Protein AF-A0AAP9IRX4-F1 (afdb_monomer_lite)

Radius of gyration: 17.72 Å; chains: 1; bounding box: 43×34×55 Å

InterPro domains:
  IPR016032 Signal transduction response regulator, C-terminal effector [SSF46894] (139-200)
  IPR036388 Winged helix-like DNA-binding domain superfamily [G3DSA:1.10.10.10] (132-206)

pLDDT: mean 89.09, std 9.78, range [36.78, 98.31]

Sequence (213 aa):
MLITLSNSYYFNFALSSYFSDIRNDESLIDEICSYPSIAKDELMHDLQNTLRGKKLKFIVVDHATISIETLQFIILLRTFYPLARFFIIKKPNVVFDELVRLYITILDAKICLGLSELFISINDIHAHSIPPADKIYLATTLKFGITKEEASVICLMMSGSPLSQIAKSQKCELNKIHYHCARARNKMQVKDNNTLVKLIHSELLSYYMIYTQ

Secondary structu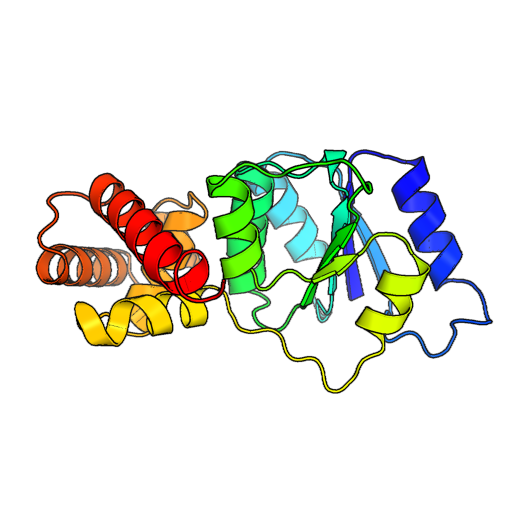re (DSSP, 8-state):
-EEEE-S-HHHHHHHHHHHTSGGGTT-S-S-EEEE-S--HHHHHHHHHHHTTT----EEEEEGGG--HHHHHHHHHHHHHSTT-EEEEE--TT----HHHHHHHHHTTPEEESSHHHHHHHHH-TT-----HHHHHHHHHHHHH---HHHHHHHHHHHTT--HHHHHHHTTS-HHHHHHHHHHHHHHTT-SSHHHHHHHHHHHHHIIIIITT-

Structure (mmCIF, N/CA/C/O backbone):
data_AF-A0AAP9IRX4-F1
#
_entry.id   AF-A0AAP9IRX4-F1
#
loop_
_atom_site.group_PDB
_atom_site.id
_atom_site.type_symbol
_atom_site.label_atom_id
_atom_site.label_alt_id
_atom_site.label_comp_id
_atom_site.label_asym_id
_atom_site.label_entity_id
_atom_site.label_seq_id
_atom_site.pdbx_PDB_ins_code
_atom_site.Cartn_x
_atom_site.Cartn_y
_atom_site.Cartn_z
_atom_site.occupancy
_atom_site.B_iso_or_equiv
_atom_site.auth_seq_id
_atom_site.auth_comp_id
_atom_site.auth_asym_id
_atom_site.auth_atom_id
_atom_site.pdbx_PDB_model_num
ATOM 1 N N . MET A 1 1 ? -2.653 -0.064 -17.301 1.00 91.06 1 MET A N 1
ATOM 2 C CA . MET A 1 1 ? -1.777 1.091 -16.990 1.00 91.06 1 MET A CA 1
ATOM 3 C C . MET A 1 1 ? -0.829 0.783 -15.832 1.00 91.06 1 MET A C 1
ATOM 5 O O . MET A 1 1 ? -1.245 0.171 -14.842 1.00 91.06 1 MET A O 1
ATOM 9 N N . LEU A 1 2 ? 0.422 1.214 -15.972 1.00 92.69 2 LEU A N 1
ATOM 10 C CA . LEU A 1 2 ? 1.488 1.211 -14.975 1.00 92.69 2 LEU A CA 1
ATOM 11 C C . LEU A 1 2 ? 1.840 2.658 -14.624 1.00 92.69 2 LEU A C 1
ATOM 13 O O . LEU A 1 2 ? 1.979 3.490 -15.518 1.00 92.69 2 LEU A O 1
ATOM 17 N N . ILE A 1 3 ? 2.012 2.950 -13.336 1.00 92.88 3 ILE A N 1
ATOM 18 C CA . ILE A 1 3 ? 2.600 4.223 -12.904 1.00 92.88 3 ILE A CA 1
ATOM 19 C C . ILE A 1 3 ? 3.993 4.007 -12.336 1.00 92.88 3 ILE A C 1
ATOM 21 O O . ILE A 1 3 ? 4.241 3.003 -11.661 1.00 92.88 3 ILE A O 1
ATOM 25 N N . THR A 1 4 ? 4.877 4.970 -12.569 1.00 92.31 4 THR A N 1
ATOM 26 C CA . THR A 1 4 ? 6.180 5.032 -11.911 1.00 92.31 4 THR A CA 1
ATOM 27 C C . THR A 1 4 ? 6.248 6.226 -10.982 1.00 92.31 4 THR A C 1
ATOM 29 O O . THR A 1 4 ? 5.840 7.324 -11.355 1.00 92.31 4 THR A O 1
ATOM 32 N N . LEU A 1 5 ? 6.788 6.017 -9.783 1.00 91.12 5 LEU A N 1
ATOM 33 C CA . LEU A 1 5 ? 7.227 7.101 -8.908 1.00 91.12 5 LEU A CA 1
ATOM 34 C C . LEU A 1 5 ? 8.754 7.091 -8.898 1.00 91.12 5 LEU A C 1
ATOM 36 O O . LEU A 1 5 ? 9.382 6.189 -8.333 1.00 91.12 5 LEU A O 1
ATOM 40 N N . SER A 1 6 ? 9.349 8.053 -9.596 1.00 89.25 6 SER A N 1
ATOM 41 C CA . SER A 1 6 ? 10.800 8.191 -9.677 1.00 89.25 6 SER A CA 1
ATOM 42 C C . SER A 1 6 ? 11.198 9.610 -10.044 1.00 89.25 6 SER A C 1
ATOM 44 O O . SER A 1 6 ? 10.650 10.210 -10.969 1.00 89.25 6 SER A O 1
ATOM 46 N N . ASN A 1 7 ? 12.232 10.101 -9.365 1.00 86.12 7 ASN A N 1
ATOM 47 C CA . ASN A 1 7 ? 12.893 11.363 -9.695 1.00 86.12 7 ASN A CA 1
ATOM 48 C C . ASN A 1 7 ? 13.959 11.211 -10.797 1.00 86.12 7 ASN A C 1
ATOM 50 O O . ASN A 1 7 ? 14.588 12.192 -11.185 1.00 86.12 7 ASN A O 1
ATOM 54 N N . SER A 1 8 ? 14.201 9.994 -11.293 1.00 88.25 8 SER A N 1
ATOM 55 C CA . SER A 1 8 ? 15.249 9.717 -12.273 1.00 88.25 8 SER A CA 1
ATOM 56 C C . SER A 1 8 ? 14.685 9.685 -13.691 1.00 88.25 8 SER A C 1
ATOM 58 O O . SER A 1 8 ? 13.978 8.755 -14.082 1.00 88.25 8 SER A O 1
ATOM 60 N N . TYR A 1 9 ? 15.064 10.682 -14.496 1.00 87.06 9 TYR A N 1
ATOM 61 C CA . TYR A 1 9 ? 14.750 10.705 -15.926 1.00 87.06 9 TYR A CA 1
ATOM 62 C C . TYR A 1 9 ? 15.262 9.445 -16.636 1.00 87.06 9 TYR A C 1
ATOM 64 O O . TYR A 1 9 ? 14.519 8.811 -17.379 1.00 87.06 9 TYR A O 1
ATOM 72 N N . TYR A 1 10 ? 16.504 9.039 -16.352 1.00 87.62 10 TYR A N 1
ATOM 73 C CA . TYR A 1 10 ? 17.108 7.847 -16.950 1.00 87.62 10 TYR A CA 1
ATOM 74 C C . TYR A 1 10 ? 16.349 6.569 -16.598 1.00 87.62 10 TYR A C 1
ATOM 76 O O . TYR A 1 10 ? 16.156 5.721 -17.464 1.00 87.62 10 TYR A O 1
ATOM 84 N N . PHE A 1 11 ? 15.896 6.435 -15.349 1.00 89.12 11 PHE A N 1
ATOM 85 C CA . PHE A 1 11 ? 15.085 5.293 -14.936 1.00 89.12 11 PHE A CA 1
ATOM 86 C C . PHE A 1 11 ? 13.756 5.257 -15.693 1.00 89.12 11 PHE A C 1
ATOM 88 O O . PHE A 1 11 ? 13.410 4.228 -16.268 1.00 89.12 11 PHE A O 1
ATOM 95 N N . ASN A 1 12 ? 13.042 6.386 -15.735 1.00 89.69 12 ASN A N 1
ATOM 96 C CA . ASN A 1 12 ? 11.758 6.485 -16.425 1.00 89.69 12 ASN A CA 1
ATOM 97 C C . ASN A 1 12 ? 11.909 6.200 -17.929 1.00 89.69 12 ASN A C 1
ATOM 99 O O . ASN A 1 12 ? 11.133 5.431 -18.490 1.00 89.69 12 ASN A O 1
ATOM 103 N N . PHE A 1 13 ? 12.948 6.745 -18.570 1.00 89.62 13 PHE A N 1
ATOM 104 C CA . PHE A 1 13 ? 13.256 6.473 -19.974 1.00 89.62 13 PHE A CA 1
ATOM 105 C C . PHE A 1 13 ? 13.582 4.995 -20.223 1.00 89.62 13 PHE A C 1
ATOM 107 O O . PHE A 1 13 ? 13.042 4.399 -21.156 1.00 89.62 13 PHE A O 1
ATOM 114 N N . ALA A 1 14 ? 14.437 4.392 -19.390 1.00 90.31 14 ALA A N 1
ATOM 115 C CA . ALA A 1 14 ? 14.822 2.991 -19.525 1.00 90.31 14 ALA A CA 1
ATOM 116 C C . ALA A 1 14 ? 13.623 2.056 -19.342 1.00 90.31 14 ALA A C 1
ATOM 118 O O . ALA A 1 14 ? 13.472 1.106 -20.105 1.00 90.31 14 ALA A O 1
ATOM 119 N N . LEU A 1 15 ? 12.751 2.343 -18.371 1.00 90.38 15 LEU A N 1
ATOM 120 C CA . LEU A 1 15 ? 11.539 1.567 -18.145 1.00 90.38 15 LEU A CA 1
ATOM 121 C C . LEU A 1 15 ? 10.600 1.641 -19.352 1.00 90.38 15 LEU A C 1
ATOM 123 O O . LEU A 1 15 ? 10.203 0.602 -19.875 1.00 90.38 15 LEU A O 1
ATOM 127 N N . SER A 1 16 ? 10.274 2.853 -19.806 1.00 88.94 16 SER A N 1
ATOM 128 C CA . SER A 1 16 ? 9.390 3.047 -20.956 1.00 88.94 16 SER A CA 1
ATOM 129 C C . SER A 1 16 ? 9.947 2.368 -22.204 1.00 88.94 16 SER A C 1
ATOM 131 O O . SER A 1 16 ? 9.225 1.616 -22.847 1.00 88.94 16 SER A O 1
ATOM 133 N N . SER A 1 17 ? 11.243 2.547 -22.482 1.00 88.50 17 SER A N 1
ATOM 134 C CA . SER A 1 17 ? 11.910 1.922 -23.632 1.00 88.50 17 SER A CA 1
ATOM 135 C C . SER A 1 17 ? 11.891 0.395 -23.560 1.00 88.50 17 SER A C 1
ATOM 137 O O . SER A 1 17 ? 11.712 -0.266 -24.578 1.00 88.50 17 SER A O 1
ATOM 139 N N . TYR A 1 18 ? 12.064 -0.175 -22.362 1.00 88.44 18 TYR A N 1
ATOM 140 C CA . TYR A 1 18 ? 12.064 -1.624 -22.171 1.00 88.44 18 TYR A CA 1
ATOM 141 C C . TYR A 1 18 ? 10.696 -2.227 -22.504 1.00 88.44 18 TYR A C 1
ATOM 143 O O . TYR A 1 18 ? 10.615 -3.219 -23.220 1.00 88.44 18 TYR A O 1
ATOM 151 N N . PHE A 1 19 ? 9.614 -1.622 -22.014 1.00 85.75 19 PHE A N 1
ATOM 152 C CA . PHE A 1 19 ? 8.258 -2.137 -22.222 1.00 85.75 19 PHE A CA 1
ATOM 153 C C . PHE A 1 19 ? 7.623 -1.729 -23.558 1.00 85.75 19 PHE A C 1
ATOM 155 O O . PHE A 1 19 ? 6.600 -2.299 -23.915 1.00 85.75 19 PHE A O 1
ATOM 162 N N . SER A 1 20 ? 8.214 -0.787 -24.300 1.00 80.94 20 SER A N 1
ATOM 163 C CA . SER A 1 20 ? 7.807 -0.465 -25.676 1.00 80.94 20 SER A CA 1
ATOM 164 C C . SER A 1 20 ? 8.490 -1.327 -26.746 1.00 80.94 20 SER A C 1
ATOM 166 O O . SER A 1 20 ? 8.203 -1.170 -27.929 1.00 80.94 20 SER A O 1
ATOM 168 N N . ASP A 1 21 ? 9.453 -2.171 -26.368 1.00 76.12 21 ASP A N 1
ATOM 169 C CA . ASP A 1 21 ? 10.136 -3.069 -27.302 1.00 76.12 21 ASP A CA 1
ATOM 170 C C . ASP A 1 21 ? 9.166 -4.148 -27.810 1.00 76.12 21 ASP A C 1
ATOM 172 O O . ASP A 1 21 ? 8.495 -4.796 -27.014 1.00 76.12 21 ASP A O 1
ATOM 176 N N . ILE A 1 22 ? 9.133 -4.382 -29.126 1.00 58.91 22 ILE A N 1
ATOM 177 C CA . ILE A 1 22 ? 8.245 -5.356 -29.794 1.00 58.91 22 ILE A CA 1
ATOM 178 C C . ILE A 1 22 ? 8.428 -6.774 -29.229 1.00 58.91 22 ILE A C 1
ATOM 180 O O . ILE A 1 22 ? 7.499 -7.575 -29.203 1.00 58.91 22 ILE A O 1
ATOM 184 N N . ARG A 1 23 ? 9.616 -7.099 -28.702 1.00 60.75 23 ARG A N 1
ATOM 185 C CA . ARG A 1 23 ? 9.874 -8.386 -28.027 1.00 60.75 23 ARG A CA 1
ATOM 186 C C . ARG A 1 23 ? 9.058 -8.576 -26.744 1.00 60.75 23 ARG A C 1
ATOM 188 O O . ARG A 1 23 ? 9.004 -9.684 -26.223 1.00 60.75 23 ARG A O 1
ATOM 195 N N . ASN A 1 24 ? 8.442 -7.505 -26.255 1.00 62.06 24 ASN A N 1
ATOM 196 C CA . ASN A 1 24 ? 7.645 -7.428 -25.042 1.00 62.06 24 ASN A CA 1
ATOM 197 C C . ASN A 1 24 ? 6.165 -7.102 -25.340 1.00 62.06 24 ASN A C 1
ATOM 199 O O . ASN A 1 24 ? 5.455 -6.692 -24.423 1.00 62.06 24 ASN A O 1
ATOM 203 N N . ASP A 1 25 ? 5.687 -7.312 -26.578 1.00 60.16 25 ASP A N 1
ATOM 204 C CA . 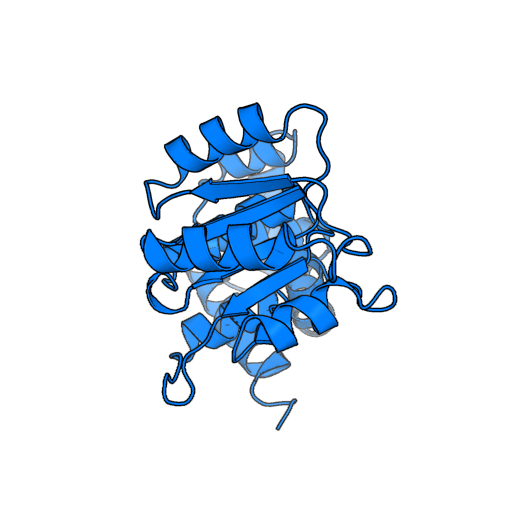ASP A 1 25 ? 4.296 -7.047 -27.012 1.00 60.16 25 ASP A CA 1
ATOM 205 C C . ASP A 1 25 ? 3.230 -7.799 -26.186 1.00 60.16 25 ASP A C 1
ATOM 207 O O . ASP A 1 25 ? 2.075 -7.385 -26.124 1.00 60.16 25 ASP A O 1
ATOM 211 N N . GLU A 1 26 ? 3.608 -8.879 -25.492 1.00 63.34 26 GLU A N 1
ATOM 212 C CA . GLU A 1 26 ? 2.734 -9.617 -24.563 1.00 63.34 26 GLU A CA 1
ATOM 213 C C . GLU A 1 26 ? 2.561 -8.928 -23.194 1.00 63.34 26 GLU A C 1
ATOM 215 O O . GLU A 1 26 ? 1.894 -9.453 -22.298 1.00 63.34 26 GLU A O 1
ATOM 220 N N . SER A 1 27 ? 3.171 -7.758 -22.995 1.00 68.31 27 SER A N 1
ATOM 221 C CA . SER A 1 27 ? 3.112 -7.020 -21.739 1.00 68.31 27 SER A CA 1
ATOM 222 C C . SER A 1 27 ? 1.674 -6.667 -21.350 1.00 68.31 27 SER A C 1
ATOM 224 O O . SER A 1 27 ? 0.929 -6.033 -22.093 1.00 68.31 27 SER A O 1
ATOM 226 N N . LEU A 1 28 ? 1.303 -6.963 -20.101 1.00 79.94 28 LEU A N 1
ATOM 227 C CA . LEU A 1 28 ? 0.010 -6.558 -19.525 1.00 79.94 28 LEU A CA 1
ATOM 228 C C . LEU A 1 28 ? -0.125 -5.033 -19.300 1.00 79.94 28 LEU A C 1
ATOM 230 O O . LEU A 1 28 ? -1.128 -4.574 -18.726 1.00 79.94 28 LEU A O 1
ATOM 234 N N . ILE A 1 29 ? 0.889 -4.250 -19.684 1.00 84.88 29 ILE A N 1
ATOM 235 C CA . ILE A 1 29 ? 0.963 -2.798 -19.524 1.00 84.88 29 ILE A CA 1
ATOM 236 C C . ILE A 1 29 ? 0.482 -2.106 -20.796 1.00 84.88 29 ILE A C 1
ATOM 238 O O . ILE A 1 29 ? 1.180 -2.056 -21.796 1.00 84.88 29 ILE A O 1
ATOM 242 N N . ASP A 1 30 ? -0.678 -1.467 -20.694 1.00 82.62 30 ASP A N 1
ATOM 243 C CA . ASP A 1 30 ? -1.258 -0.712 -21.813 1.00 82.62 30 ASP A CA 1
ATOM 244 C C . ASP A 1 30 ? -0.667 0.709 -21.943 1.00 82.62 30 ASP A C 1
ATOM 246 O O . ASP A 1 30 ? -0.765 1.344 -22.984 1.00 82.62 30 ASP A O 1
ATOM 250 N N . GLU A 1 31 ? -0.106 1.246 -20.855 1.00 88.06 31 GLU A N 1
ATOM 251 C CA . GLU A 1 31 ? 0.385 2.626 -20.772 1.00 88.06 31 GLU A CA 1
ATOM 252 C C . GLU A 1 31 ? 1.294 2.787 -19.554 1.00 88.06 31 GLU A C 1
ATOM 254 O O . GLU A 1 31 ? 1.001 2.210 -18.498 1.00 88.06 31 GLU A O 1
ATOM 259 N N . ILE A 1 32 ? 2.353 3.591 -19.690 1.00 89.19 32 ILE A N 1
ATOM 260 C CA . ILE A 1 32 ? 3.291 3.946 -18.620 1.00 89.19 32 ILE A CA 1
ATOM 261 C C . ILE A 1 32 ? 3.211 5.452 -18.370 1.00 89.19 32 ILE A C 1
ATOM 263 O O . ILE A 1 32 ? 3.469 6.246 -19.272 1.00 89.19 32 ILE A O 1
ATOM 267 N N . CYS A 1 33 ? 2.893 5.840 -17.136 1.00 88.69 33 CYS A N 1
ATOM 268 C CA . CYS A 1 33 ? 2.893 7.239 -16.708 1.00 88.69 33 CYS A CA 1
ATOM 269 C C . CYS A 1 33 ? 3.897 7.437 -15.573 1.00 88.69 33 CYS A C 1
ATOM 271 O O . CYS A 1 33 ? 3.822 6.757 -14.548 1.00 88.69 33 CYS A O 1
ATOM 273 N N . SER A 1 34 ? 4.817 8.381 -15.743 1.00 88.69 34 SER A N 1
ATOM 274 C CA . SER A 1 34 ? 5.853 8.666 -14.755 1.00 88.69 34 SER A CA 1
ATOM 275 C C . SER A 1 34 ? 5.556 9.937 -13.989 1.00 88.69 34 SER A C 1
ATOM 277 O O . SER A 1 34 ? 5.302 10.978 -14.590 1.00 88.69 34 SER A O 1
ATOM 279 N N . TYR A 1 35 ? 5.655 9.852 -12.667 1.00 85.81 35 TYR A N 1
ATOM 280 C CA . TYR A 1 35 ? 5.482 10.988 -11.781 1.00 85.81 35 TYR A CA 1
ATOM 281 C C . TYR A 1 35 ? 6.724 11.191 -10.912 1.00 85.81 35 TYR A C 1
ATOM 283 O O . TYR A 1 35 ? 7.281 10.216 -10.387 1.00 85.81 35 TYR A O 1
ATOM 291 N N . PRO A 1 36 ? 7.160 12.448 -10.735 1.00 78.69 36 PRO A N 1
ATOM 292 C CA . PRO A 1 36 ? 8.169 12.766 -9.742 1.00 78.69 36 PRO A CA 1
ATOM 293 C C . PRO A 1 36 ? 7.621 12.542 -8.327 1.00 78.69 36 PRO A C 1
ATOM 295 O O . PRO A 1 36 ? 6.413 12.502 -8.087 1.00 78.69 36 PRO A O 1
ATOM 298 N N . SER A 1 37 ? 8.532 12.436 -7.368 1.00 65.94 37 SER A N 1
ATOM 299 C CA . SER A 1 37 ? 8.234 12.467 -5.939 1.00 65.94 37 SER A CA 1
ATOM 300 C C . SER A 1 37 ? 7.850 13.887 -5.522 1.00 65.94 37 SER A C 1
ATOM 302 O O . SER A 1 37 ? 8.675 14.633 -5.000 1.00 65.94 37 SER A O 1
ATOM 304 N N . ILE A 1 38 ? 6.611 14.277 -5.803 1.00 64.06 38 ILE A N 1
ATOM 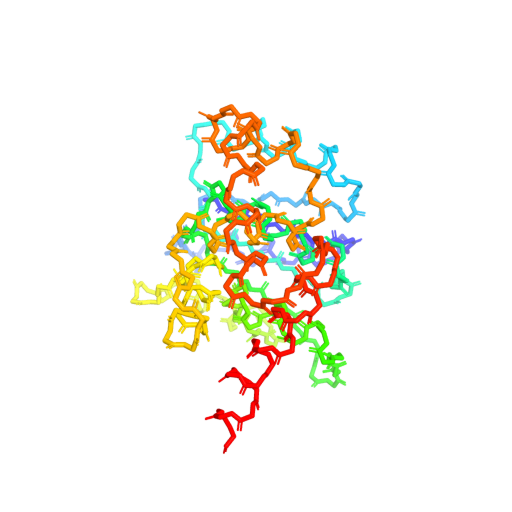305 C CA . ILE A 1 38 ? 6.027 15.575 -5.431 1.00 64.06 38 ILE A CA 1
ATOM 306 C C . ILE A 1 38 ? 5.058 15.429 -4.251 1.00 64.06 38 ILE A C 1
ATOM 308 O O . ILE A 1 38 ? 4.827 14.328 -3.745 1.00 64.06 38 ILE A O 1
ATOM 312 N N . ALA A 1 39 ? 4.509 16.552 -3.783 1.00 65.44 39 ALA A N 1
ATOM 313 C CA . ALA A 1 39 ? 3.568 16.584 -2.673 1.00 65.44 39 ALA A CA 1
ATOM 314 C C . ALA A 1 39 ? 2.334 15.693 -2.929 1.00 65.44 39 ALA A C 1
ATOM 316 O O . ALA A 1 39 ? 1.782 15.640 -4.029 1.00 65.44 39 ALA A O 1
ATOM 317 N N . LYS A 1 40 ? 1.884 15.012 -1.867 1.00 69.62 40 LYS A N 1
ATOM 318 C CA . LYS A 1 40 ? 0.833 13.977 -1.878 1.00 69.62 40 LYS A CA 1
ATOM 319 C C . LYS A 1 40 ? -0.469 14.415 -2.568 1.00 69.62 40 LYS A C 1
ATOM 321 O O . LYS A 1 40 ? -1.084 13.618 -3.277 1.00 69.62 40 LYS A O 1
ATOM 326 N N . ASP A 1 41 ? -0.893 15.655 -2.335 1.00 68.25 41 ASP A N 1
ATOM 327 C CA . ASP A 1 41 ? -2.185 16.170 -2.803 1.00 68.25 41 ASP A CA 1
ATOM 328 C C . ASP A 1 41 ? -2.166 16.538 -4.293 1.00 68.25 41 ASP A C 1
ATOM 330 O O . ASP A 1 41 ? -3.099 16.188 -5.018 1.00 68.25 41 ASP A O 1
ATOM 334 N N . GLU A 1 42 ? -1.081 17.159 -4.764 1.00 71.81 42 GLU A N 1
ATOM 335 C CA . GLU A 1 42 ? -0.863 17.461 -6.187 1.00 71.81 42 GLU A CA 1
ATOM 336 C C . GLU A 1 42 ? -0.816 16.165 -7.000 1.00 71.81 42 GLU A C 1
ATOM 338 O O . GLU A 1 42 ? -1.538 15.997 -7.984 1.00 71.81 42 GLU A O 1
ATOM 343 N N . LEU A 1 43 ? -0.060 15.184 -6.502 1.00 76.44 43 LEU A N 1
ATOM 344 C CA . LEU A 1 43 ? 0.082 13.893 -7.157 1.00 76.44 43 LEU A CA 1
ATOM 345 C C . LEU A 1 43 ? -1.244 13.126 -7.243 1.00 76.44 43 LEU A C 1
ATOM 347 O O . LEU A 1 43 ? -1.522 12.469 -8.246 1.00 76.44 43 LEU A O 1
ATOM 351 N N . MET A 1 44 ? -2.084 13.198 -6.205 1.00 77.56 44 MET A N 1
ATOM 352 C CA . MET A 1 44 ? -3.388 12.535 -6.218 1.00 77.56 44 MET A CA 1
ATOM 353 C C . MET A 1 44 ? -4.349 13.188 -7.218 1.00 77.56 44 MET A C 1
ATOM 355 O O . MET A 1 44 ? -5.071 12.471 -7.911 1.00 77.56 44 MET A O 1
ATOM 359 N N . HIS A 1 45 ? -4.353 14.519 -7.319 1.00 77.62 45 HIS A N 1
ATOM 360 C CA . HIS A 1 45 ? -5.161 15.232 -8.308 1.00 77.62 45 HIS A CA 1
ATOM 361 C C . HIS A 1 45 ? -4.768 14.835 -9.742 1.00 77.62 45 HIS A C 1
ATOM 363 O O . HIS A 1 45 ? -5.624 14.455 -10.548 1.00 77.62 45 HIS A O 1
ATOM 369 N N . ASP A 1 46 ? -3.471 14.833 -10.041 1.00 79.44 46 ASP A N 1
ATOM 370 C CA . ASP A 1 46 ? -2.964 14.504 -11.375 1.00 79.44 46 ASP A CA 1
ATOM 371 C C . ASP A 1 46 ? -3.193 13.033 -11.735 1.00 79.44 46 ASP A C 1
ATOM 373 O O . ASP A 1 46 ? -3.594 12.710 -12.862 1.00 79.44 46 ASP A O 1
ATOM 377 N N . LEU A 1 47 ? -3.030 12.129 -10.764 1.00 81.62 47 LEU A N 1
ATOM 378 C CA . LEU A 1 47 ? -3.361 10.719 -10.944 1.00 81.62 47 LEU A CA 1
ATOM 379 C C . LEU A 1 47 ? -4.847 10.503 -11.192 1.00 81.62 47 LEU A C 1
ATOM 381 O O . LEU A 1 47 ? -5.184 9.704 -12.058 1.00 81.62 47 LEU A O 1
ATOM 385 N N . GLN A 1 48 ? -5.745 11.181 -10.474 1.00 79.94 48 GLN A N 1
ATOM 386 C CA . GLN A 1 48 ? -7.187 11.033 -10.696 1.00 79.94 48 GLN A CA 1
ATOM 387 C C . GLN A 1 48 ? -7.588 11.440 -12.115 1.00 79.94 48 GLN A C 1
ATOM 389 O O . GLN A 1 48 ? -8.396 10.754 -12.743 1.00 79.94 48 GLN A O 1
ATOM 394 N N . ASN A 1 49 ? -6.987 12.509 -12.638 1.00 81.75 49 ASN A N 1
ATOM 395 C CA . ASN A 1 49 ? -7.206 12.935 -14.016 1.00 81.75 49 ASN A CA 1
ATOM 396 C C . ASN A 1 49 ? -6.638 11.925 -15.018 1.00 81.75 49 ASN A C 1
ATOM 398 O O . ASN A 1 49 ? -7.328 11.543 -15.962 1.00 81.75 49 ASN A O 1
ATOM 402 N N . THR A 1 50 ? -5.421 11.433 -14.780 1.00 81.62 50 THR A N 1
ATOM 403 C CA . THR A 1 50 ? -4.761 10.466 -15.673 1.00 81.62 50 THR A CA 1
ATOM 404 C C . THR A 1 50 ? -5.470 9.110 -15.680 1.00 81.62 50 THR A C 1
ATOM 406 O O . THR A 1 50 ? -5.605 8.477 -16.725 1.00 81.62 50 THR A O 1
ATOM 409 N N . LEU A 1 51 ? -5.968 8.675 -14.521 1.00 81.12 51 LEU A N 1
ATOM 410 C CA . LEU A 1 51 ? -6.656 7.398 -14.321 1.00 81.12 51 LEU A CA 1
ATOM 411 C C . LEU A 1 51 ? -8.138 7.441 -14.698 1.00 81.12 51 LEU A C 1
ATOM 413 O O . LEU A 1 51 ? -8.827 6.424 -14.589 1.00 81.12 51 LEU A O 1
ATOM 417 N N . ARG A 1 52 ? -8.660 8.584 -15.152 1.00 79.31 52 ARG A N 1
ATOM 418 C CA . ARG A 1 52 ? -10.072 8.718 -15.509 1.00 79.31 52 ARG A CA 1
ATOM 419 C C . ARG A 1 52 ? -10.425 7.756 -16.648 1.00 79.31 52 ARG A C 1
ATOM 421 O O . ARG A 1 52 ? -9.999 7.927 -17.784 1.00 79.31 52 ARG A O 1
ATOM 428 N N . GLY A 1 53 ? -11.215 6.732 -16.323 1.00 75.88 53 GLY A N 1
ATOM 429 C CA . GLY A 1 53 ? -11.602 5.673 -17.262 1.00 75.88 53 GLY A CA 1
ATOM 430 C C . GLY A 1 53 ? -10.536 4.595 -17.497 1.00 75.88 53 GLY A C 1
ATOM 431 O O . GLY A 1 53 ? -10.767 3.697 -18.302 1.00 75.88 53 GLY A O 1
ATOM 432 N N . LYS A 1 54 ? -9.397 4.637 -16.793 1.00 82.31 54 LYS A N 1
ATOM 433 C CA . LYS A 1 54 ? -8.305 3.662 -16.919 1.00 82.31 54 LYS A CA 1
ATOM 434 C C . LYS A 1 54 ? -8.190 2.791 -15.669 1.00 82.31 54 LYS A C 1
ATOM 436 O O . LYS A 1 54 ? -8.450 3.224 -14.549 1.00 82.31 54 LYS A O 1
ATOM 441 N N . LYS A 1 55 ? -7.750 1.543 -15.851 1.00 86.25 55 LYS A N 1
ATOM 442 C CA . LYS A 1 55 ? -7.460 0.621 -14.744 1.00 86.25 55 LYS A CA 1
ATOM 443 C C . LYS A 1 55 ? -5.976 0.680 -14.386 1.00 86.25 55 LYS A C 1
ATOM 445 O O . LYS A 1 55 ? -5.123 0.257 -15.175 1.00 86.25 55 LYS A O 1
ATOM 450 N N . LEU A 1 56 ? -5.676 1.157 -13.177 1.00 90.44 56 LEU A N 1
ATOM 451 C CA . LEU A 1 56 ? -4.344 1.018 -12.594 1.00 90.44 56 LEU A CA 1
ATOM 452 C C . LEU A 1 56 ? -4.085 -0.459 -12.279 1.00 90.44 56 LEU A C 1
ATOM 454 O O . LEU A 1 56 ? -4.799 -1.056 -11.472 1.00 90.44 56 LEU A O 1
ATOM 458 N N . LYS A 1 57 ? -3.086 -1.049 -12.937 1.00 92.25 57 LYS A N 1
ATOM 459 C CA . LYS A 1 57 ? -2.690 -2.454 -12.749 1.00 92.25 57 LYS A CA 1
ATOM 460 C C . LYS A 1 57 ? -1.406 -2.565 -11.929 1.00 92.25 57 LYS A C 1
ATOM 462 O O . LYS A 1 57 ? -1.294 -3.457 -11.093 1.00 92.25 57 LYS A O 1
ATOM 467 N N . PHE A 1 58 ? -0.460 -1.656 -12.158 1.00 94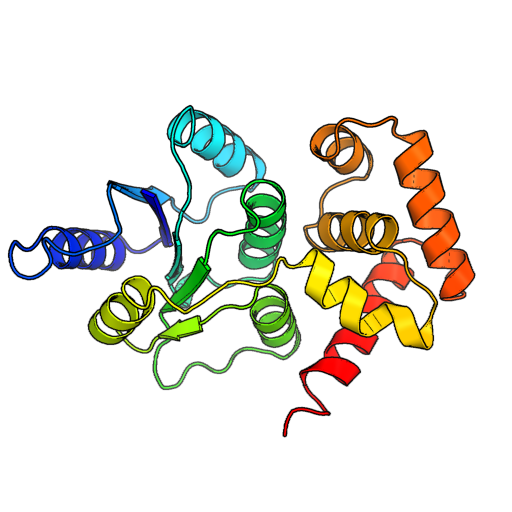.75 58 PHE A N 1
ATOM 468 C CA . PHE A 1 58 ? 0.894 -1.766 -11.624 1.00 94.75 58 PHE A CA 1
ATOM 469 C C . PHE A 1 58 ? 1.400 -0.423 -11.100 1.00 94.75 58 PHE A C 1
ATOM 471 O O . PHE A 1 58 ? 1.149 0.624 -11.697 1.00 94.75 58 PHE A O 1
ATOM 478 N N . ILE A 1 59 ? 2.132 -0.471 -9.994 1.00 95.12 59 ILE A N 1
ATOM 479 C CA . ILE A 1 59 ? 2.836 0.662 -9.395 1.00 95.12 59 ILE A CA 1
ATOM 480 C C . ILE A 1 59 ? 4.298 0.247 -9.277 1.00 95.12 59 ILE A C 1
ATOM 482 O O . ILE A 1 59 ? 4.585 -0.801 -8.702 1.00 95.12 59 ILE A O 1
ATOM 486 N N . VAL A 1 60 ? 5.215 1.054 -9.799 1.00 95.44 60 VAL A N 1
ATOM 487 C CA . VAL A 1 60 ? 6.658 0.816 -9.697 1.00 95.44 60 VAL A CA 1
ATOM 488 C C . VAL A 1 60 ? 7.315 2.004 -9.016 1.00 95.44 60 VAL A C 1
ATOM 490 O O . VAL A 1 60 ? 7.060 3.152 -9.375 1.00 95.44 60 VAL A O 1
ATOM 493 N N . VAL A 1 61 ? 8.183 1.738 -8.047 1.00 94.38 61 VAL A N 1
ATOM 494 C CA . VAL A 1 61 ? 8.967 2.777 -7.373 1.00 94.38 61 VAL A CA 1
ATOM 495 C C . VAL A 1 61 ? 10.447 2.441 -7.469 1.00 94.38 61 VAL A C 1
ATOM 497 O O . VAL A 1 61 ? 10.859 1.311 -7.203 1.00 94.38 61 VAL A O 1
ATOM 500 N N . ASP A 1 62 ? 11.254 3.430 -7.837 1.00 90.69 62 ASP A N 1
ATOM 501 C CA . ASP A 1 62 ? 12.709 3.325 -7.739 1.00 90.69 62 ASP A CA 1
ATOM 502 C C . ASP A 1 62 ? 13.144 3.499 -6.277 1.00 90.69 62 ASP A C 1
ATOM 504 O O . ASP A 1 62 ? 12.691 4.435 -5.616 1.00 90.69 62 ASP A O 1
ATOM 508 N N . HIS A 1 63 ? 14.042 2.645 -5.773 1.00 87.69 63 HIS A N 1
ATOM 509 C CA . HIS A 1 63 ? 14.543 2.691 -4.392 1.00 87.69 63 HIS A CA 1
ATOM 510 C C . HIS A 1 63 ? 15.021 4.075 -3.936 1.00 87.69 63 HIS A C 1
ATOM 512 O O . HIS A 1 63 ? 14.879 4.392 -2.761 1.00 87.69 63 HIS A O 1
ATOM 518 N N . ALA A 1 64 ? 15.563 4.901 -4.839 1.00 87.25 64 ALA A N 1
ATOM 519 C CA . ALA A 1 64 ? 16.016 6.258 -4.523 1.00 87.25 64 ALA A CA 1
ATOM 520 C C . ALA A 1 64 ? 14.871 7.190 -4.077 1.00 87.25 64 ALA A C 1
ATOM 522 O O . ALA A 1 64 ? 15.110 8.242 -3.495 1.00 87.25 64 ALA A O 1
ATOM 523 N N . THR A 1 65 ? 13.633 6.787 -4.351 1.00 88.19 65 THR A N 1
ATOM 524 C CA . THR A 1 65 ? 12.389 7.511 -4.072 1.00 88.19 65 THR A CA 1
ATOM 525 C C . THR A 1 65 ? 11.612 6.891 -2.909 1.00 88.19 65 THR A C 1
ATOM 527 O O . THR A 1 65 ? 10.532 7.366 -2.555 1.00 88.19 65 THR A O 1
ATOM 530 N N . ILE A 1 66 ? 12.122 5.802 -2.324 1.00 90.25 66 ILE A N 1
ATOM 531 C CA . ILE A 1 66 ? 11.476 5.132 -1.199 1.00 90.25 66 ILE A CA 1
ATOM 532 C C . ILE A 1 66 ? 11.710 5.961 0.063 1.00 90.25 66 ILE A C 1
ATOM 534 O O . ILE A 1 66 ? 12.818 6.028 0.587 1.00 90.25 66 ILE A O 1
ATOM 538 N N . SER A 1 67 ? 10.628 6.551 0.558 1.00 90.62 67 SER A N 1
ATOM 539 C CA . SER A 1 67 ? 10.520 7.160 1.880 1.00 90.62 67 SER A CA 1
ATOM 540 C C . SER A 1 67 ? 9.202 6.734 2.531 1.00 90.62 67 SER A C 1
ATOM 542 O O . SER A 1 67 ? 8.347 6.120 1.879 1.00 90.62 67 SER A O 1
ATOM 544 N N . ILE A 1 68 ? 9.012 7.063 3.810 1.00 90.81 68 ILE A N 1
ATOM 545 C CA . ILE A 1 68 ? 7.738 6.805 4.492 1.00 90.81 68 ILE A CA 1
ATOM 546 C C . ILE A 1 68 ? 6.602 7.555 3.798 1.00 90.81 68 ILE A C 1
ATOM 548 O O . ILE A 1 68 ? 5.555 6.965 3.562 1.00 90.81 68 ILE A O 1
ATOM 552 N N . GLU A 1 69 ? 6.818 8.798 3.381 1.00 89.56 69 GLU A N 1
ATOM 553 C CA . GLU A 1 69 ? 5.830 9.610 2.669 1.00 89.56 69 GLU A CA 1
ATOM 554 C C . GLU A 1 69 ? 5.419 8.962 1.339 1.00 89.56 69 GLU A C 1
ATOM 556 O O . GLU A 1 69 ? 4.223 8.847 1.056 1.00 89.56 69 GLU A O 1
ATOM 561 N N . THR A 1 70 ? 6.381 8.454 0.557 1.00 91.25 70 THR A N 1
ATOM 562 C CA . THR A 1 70 ? 6.093 7.715 -0.685 1.00 91.25 70 THR A CA 1
ATOM 563 C C . THR A 1 70 ? 5.266 6.460 -0.403 1.00 91.25 70 THR A C 1
ATOM 565 O O . THR A 1 70 ? 4.277 6.192 -1.085 1.00 91.25 70 THR A O 1
ATOM 568 N N . LEU A 1 71 ? 5.616 5.687 0.627 1.00 94.00 71 LEU A N 1
ATOM 569 C CA . LEU A 1 71 ? 4.891 4.460 0.972 1.00 94.00 71 LEU A CA 1
ATOM 570 C C . LEU A 1 71 ? 3.490 4.758 1.524 1.00 94.00 71 LEU A C 1
ATOM 572 O O . LEU A 1 71 ? 2.526 4.082 1.169 1.00 94.00 71 LEU A O 1
ATOM 576 N N . GLN A 1 72 ? 3.344 5.806 2.331 1.00 92.44 72 GLN A N 1
ATOM 577 C CA . GLN A 1 72 ? 2.057 6.302 2.814 1.00 92.44 72 GLN A CA 1
ATOM 578 C C . GLN A 1 72 ? 1.157 6.754 1.666 1.00 92.44 72 GLN A C 1
ATOM 580 O O . GLN A 1 72 ? -0.039 6.452 1.650 1.00 92.44 72 GLN A O 1
ATOM 585 N N . PHE A 1 73 ? 1.721 7.431 0.669 1.00 91.12 73 PHE A N 1
ATOM 586 C CA . PHE A 1 73 ? 0.997 7.774 -0.543 1.00 91.12 73 PHE A CA 1
ATOM 587 C C . PHE A 1 73 ? 0.515 6.528 -1.298 1.00 91.12 73 PHE A C 1
ATOM 589 O O . PHE A 1 73 ? -0.646 6.467 -1.705 1.00 91.12 73 PHE A O 1
ATOM 596 N N . ILE A 1 74 ? 1.355 5.498 -1.419 1.00 93.19 74 ILE A N 1
ATOM 597 C CA . ILE A 1 74 ? 0.976 4.239 -2.073 1.00 93.19 74 ILE A CA 1
ATOM 598 C C . ILE A 1 74 ? -0.118 3.512 -1.284 1.00 93.19 74 ILE A C 1
ATOM 600 O O . ILE A 1 74 ? -1.017 2.951 -1.906 1.00 93.19 74 ILE A O 1
ATOM 604 N N . ILE A 1 75 ? -0.129 3.572 0.055 1.00 93.50 75 ILE A N 1
ATOM 605 C CA . ILE A 1 75 ? -1.255 3.058 0.860 1.00 93.50 75 ILE A CA 1
ATOM 606 C C . ILE A 1 75 ? -2.558 3.757 0.460 1.00 93.50 75 ILE A C 1
ATOM 608 O O . ILE A 1 75 ? -3.573 3.095 0.216 1.00 93.50 75 ILE A O 1
ATOM 612 N N . LEU A 1 76 ? -2.540 5.091 0.368 1.00 91.19 76 LEU A N 1
ATOM 613 C CA . LEU A 1 76 ? -3.718 5.850 -0.048 1.00 91.19 76 LEU A CA 1
ATOM 614 C C . LEU A 1 76 ? -4.153 5.442 -1.461 1.00 91.19 76 LEU A C 1
ATOM 616 O O . LEU A 1 76 ? -5.328 5.155 -1.688 1.00 91.19 76 LEU A O 1
ATOM 620 N N . LEU A 1 77 ? -3.212 5.350 -2.400 1.00 90.00 77 LEU A N 1
ATOM 621 C CA . LEU A 1 77 ? -3.500 4.972 -3.778 1.00 90.00 77 LEU A CA 1
ATOM 622 C C . LEU A 1 77 ? -4.083 3.555 -3.879 1.00 90.00 77 LEU A C 1
ATOM 624 O O . LEU A 1 77 ? -5.097 3.351 -4.545 1.00 90.00 77 LEU A O 1
ATOM 628 N N . ARG A 1 78 ? -3.507 2.586 -3.162 1.00 91.44 78 ARG A N 1
ATOM 629 C CA . ARG A 1 78 ? -4.012 1.207 -3.093 1.00 91.44 78 ARG A CA 1
ATOM 630 C C . ARG A 1 78 ? -5.340 1.093 -2.347 1.00 91.44 78 ARG A C 1
ATOM 632 O O . ARG A 1 78 ? -5.982 0.058 -2.433 1.00 91.44 78 ARG A O 1
ATOM 639 N N . THR A 1 79 ? -5.821 2.142 -1.684 1.00 85.12 79 THR A N 1
ATOM 640 C CA . THR A 1 79 ? -7.212 2.161 -1.207 1.00 85.12 79 THR A CA 1
ATOM 641 C C . THR A 1 79 ? -8.198 2.351 -2.365 1.00 85.12 79 THR A C 1
ATOM 643 O O . THR A 1 79 ? -9.254 1.725 -2.384 1.00 85.12 79 THR A O 1
ATOM 646 N N . PHE A 1 80 ? -7.845 3.168 -3.362 1.00 85.38 80 PHE A N 1
ATOM 647 C CA . PHE A 1 80 ? -8.657 3.368 -4.570 1.00 85.38 80 PHE A CA 1
ATOM 648 C C . PHE A 1 80 ? -8.427 2.276 -5.622 1.00 85.38 80 PHE A C 1
ATOM 650 O O . PHE A 1 80 ? -9.339 1.936 -6.374 1.00 85.38 80 PHE A O 1
ATOM 657 N N . TYR A 1 81 ? -7.225 1.697 -5.644 1.00 89.75 81 TYR A N 1
ATOM 658 C CA . TYR A 1 81 ? -6.818 0.648 -6.578 1.00 89.75 81 TYR A CA 1
ATOM 659 C C . TYR A 1 81 ? -6.279 -0.578 -5.821 1.00 89.75 81 TYR A C 1
ATOM 661 O O . TYR A 1 81 ? -5.091 -0.892 -5.914 1.00 89.75 81 TYR A O 1
ATOM 669 N N . PRO A 1 82 ? -7.133 -1.296 -5.065 1.00 89.06 82 PRO A N 1
ATOM 670 C CA . PRO A 1 82 ? -6.704 -2.362 -4.150 1.00 89.06 82 PRO A CA 1
ATOM 671 C C . PRO A 1 82 ? -5.985 -3.523 -4.830 1.00 89.06 82 PRO A C 1
ATOM 673 O O . PRO A 1 82 ? -5.113 -4.141 -4.225 1.00 89.06 82 PRO A O 1
ATOM 676 N N . LEU A 1 83 ? -6.292 -3.782 -6.101 1.00 89.38 83 LEU A N 1
ATOM 677 C CA . LEU A 1 83 ? -5.692 -4.868 -6.878 1.00 89.38 83 LEU A CA 1
ATOM 678 C C . LEU A 1 83 ? -4.431 -4.452 -7.647 1.00 89.38 83 LEU A C 1
ATOM 680 O O . LEU A 1 83 ? -3.833 -5.295 -8.313 1.00 89.38 83 LEU A O 1
ATOM 684 N N . ALA A 1 84 ? -4.030 -3.177 -7.592 1.00 93.19 84 ALA A N 1
ATOM 685 C CA . ALA A 1 84 ? -2.795 -2.747 -8.231 1.00 93.19 84 ALA A CA 1
ATOM 686 C C . ALA A 1 84 ? -1.600 -3.415 -7.536 1.00 93.19 84 ALA A C 1
ATOM 688 O O . ALA A 1 84 ? -1.439 -3.288 -6.319 1.00 93.19 84 ALA A O 1
ATOM 689 N N . ARG A 1 85 ? -0.774 -4.125 -8.310 1.00 95.38 85 ARG A N 1
ATOM 690 C CA . ARG A 1 85 ? 0.435 -4.791 -7.813 1.00 95.38 85 ARG A CA 1
ATOM 691 C C . ARG A 1 85 ? 1.552 -3.765 -7.668 1.00 95.38 85 ARG A C 1
ATOM 693 O O . ARG A 1 85 ? 1.731 -2.916 -8.542 1.00 95.38 85 ARG A O 1
ATOM 700 N N . PHE A 1 86 ? 2.290 -3.848 -6.570 1.00 96.38 86 PHE A N 1
ATOM 701 C CA . PHE A 1 86 ? 3.333 -2.890 -6.235 1.00 96.38 86 PHE A CA 1
ATOM 702 C C . PHE A 1 86 ? 4.720 -3.524 -6.365 1.00 96.38 86 PHE A C 1
ATOM 704 O O . PHE A 1 86 ? 4.965 -4.612 -5.846 1.00 96.38 86 PHE A O 1
ATOM 711 N N . PHE A 1 87 ? 5.625 -2.832 -7.052 1.00 96.69 87 PHE A N 1
ATOM 712 C CA . PHE A 1 87 ? 6.999 -3.256 -7.276 1.00 96.69 87 PHE A CA 1
ATOM 713 C C . PHE A 1 87 ? 7.985 -2.186 -6.825 1.00 96.69 87 PHE A C 1
ATOM 715 O O . PHE A 1 87 ? 7.763 -0.988 -7.023 1.00 96.69 87 PHE A O 1
ATOM 722 N N . ILE A 1 88 ? 9.114 -2.631 -6.281 1.00 95.81 88 ILE A N 1
ATOM 723 C CA . ILE A 1 88 ? 10.233 -1.761 -5.921 1.00 95.81 88 ILE A CA 1
ATOM 724 C C . ILE A 1 88 ? 11.467 -2.231 -6.671 1.00 95.81 88 ILE A C 1
ATOM 726 O O . ILE A 1 88 ? 11.905 -3.366 -6.491 1.00 95.81 88 ILE A O 1
ATOM 730 N N . ILE A 1 89 ? 12.054 -1.341 -7.468 1.00 94.38 89 ILE A N 1
ATOM 731 C CA . ILE A 1 89 ? 13.348 -1.589 -8.100 1.00 94.38 89 ILE A CA 1
ATOM 732 C C . ILE A 1 89 ? 14.440 -1.234 -7.098 1.00 94.38 89 ILE A C 1
ATOM 734 O O . ILE A 1 89 ? 14.631 -0.066 -6.757 1.00 94.38 89 ILE A O 1
ATOM 738 N N . LYS A 1 90 ? 15.139 -2.255 -6.601 1.00 92.94 90 LYS A N 1
ATOM 739 C CA . LYS A 1 90 ? 16.101 -2.153 -5.504 1.00 92.94 90 LYS A CA 1
ATOM 740 C C . LYS A 1 90 ? 17.517 -2.446 -5.984 1.00 92.94 90 LYS A C 1
ATOM 742 O O . LYS A 1 90 ? 17.771 -3.464 -6.618 1.00 92.94 90 LYS A O 1
ATOM 747 N N . LYS A 1 91 ? 18.475 -1.602 -5.590 1.00 88.56 91 LYS A N 1
ATOM 748 C CA . LYS A 1 91 ? 19.900 -1.909 -5.774 1.00 88.56 91 LYS A CA 1
ATOM 749 C C . LYS A 1 91 ? 20.351 -3.064 -4.854 1.00 88.56 91 LYS A C 1
ATOM 751 O O . LYS A 1 91 ? 19.910 -3.118 -3.699 1.00 88.56 91 LYS A O 1
ATOM 756 N N . PRO A 1 92 ? 21.281 -3.934 -5.297 1.00 83.38 92 PRO A N 1
ATOM 757 C CA . PRO A 1 92 ? 21.684 -5.142 -4.564 1.00 83.38 92 PRO A CA 1
ATOM 758 C C . PRO A 1 92 ? 22.058 -4.912 -3.091 1.00 83.38 92 PRO A C 1
ATOM 760 O O . PRO A 1 92 ? 21.646 -5.681 -2.230 1.00 83.38 92 PRO A O 1
ATOM 763 N N . ASN A 1 93 ? 22.710 -3.789 -2.775 1.00 86.25 93 ASN A N 1
ATOM 764 C CA . ASN A 1 93 ? 23.274 -3.530 -1.442 1.00 86.25 93 ASN A CA 1
ATOM 765 C C . ASN A 1 93 ? 22.467 -2.546 -0.580 1.00 86.25 93 ASN A C 1
ATOM 767 O O . ASN A 1 93 ? 22.927 -2.128 0.477 1.00 86.25 93 ASN A O 1
ATOM 771 N N . VAL A 1 94 ? 21.275 -2.138 -1.020 1.00 87.25 94 VAL A N 1
ATOM 772 C CA . VAL A 1 94 ? 20.420 -1.253 -0.215 1.00 87.25 94 VAL A CA 1
ATOM 773 C C . VAL A 1 94 ? 19.768 -2.066 0.897 1.00 87.25 94 VAL A C 1
ATOM 775 O O . VAL A 1 94 ? 19.203 -3.123 0.633 1.00 87.25 94 VAL A O 1
ATOM 778 N N . VAL A 1 95 ? 19.811 -1.580 2.133 1.00 89.00 95 VAL A N 1
ATOM 779 C CA . VAL A 1 95 ? 19.074 -2.168 3.256 1.00 89.00 95 VAL A CA 1
ATOM 780 C C . VAL A 1 95 ? 18.015 -1.168 3.686 1.00 89.00 95 VAL A C 1
ATOM 782 O O . VAL A 1 95 ? 18.326 -0.012 3.951 1.00 89.00 95 VAL A O 1
ATOM 785 N N . PHE A 1 96 ? 16.759 -1.606 3.708 1.00 91.06 96 PHE A N 1
ATOM 786 C CA . PHE A 1 96 ? 15.656 -0.794 4.203 1.00 91.06 96 PHE A CA 1
ATOM 787 C C . PHE A 1 96 ? 15.585 -0.887 5.726 1.00 91.06 96 PHE A C 1
A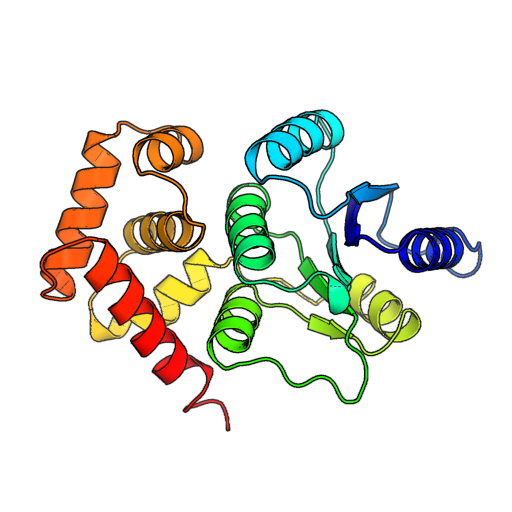TOM 789 O O . PHE A 1 96 ? 15.752 -1.975 6.289 1.00 91.06 96 PHE A O 1
ATOM 796 N N . ASP A 1 97 ? 15.305 0.237 6.383 1.00 91.81 97 ASP A N 1
ATOM 797 C CA . ASP A 1 97 ? 15.035 0.244 7.816 1.00 91.81 97 ASP A CA 1
ATOM 798 C C . ASP A 1 97 ? 13.773 -0.570 8.157 1.00 91.81 97 ASP A C 1
ATOM 800 O O . ASP A 1 97 ? 13.028 -1.040 7.294 1.00 91.81 97 ASP A O 1
ATOM 804 N N . GLU A 1 98 ? 13.563 -0.819 9.445 1.00 91.31 98 GLU A N 1
ATOM 805 C CA . GLU A 1 98 ? 12.448 -1.632 9.927 1.00 91.31 98 GLU A CA 1
ATOM 806 C C . GLU A 1 98 ? 11.072 -1.073 9.543 1.00 91.31 98 GLU A C 1
ATOM 808 O O . GLU A 1 98 ? 10.206 -1.837 9.115 1.00 91.31 98 GLU A O 1
ATOM 813 N N . LEU A 1 99 ? 10.877 0.244 9.629 1.00 91.31 99 LEU A N 1
ATOM 814 C CA . LEU A 1 99 ? 9.591 0.860 9.327 1.00 91.31 99 LEU A CA 1
ATOM 815 C C . LEU A 1 99 ? 9.308 0.822 7.822 1.00 91.31 99 LEU A C 1
ATOM 817 O O . LEU A 1 99 ? 8.206 0.470 7.410 1.00 91.31 99 LEU A O 1
ATOM 821 N N . VAL A 1 100 ? 10.306 1.100 6.985 1.00 93.56 100 VAL A N 1
ATOM 822 C CA . VAL A 1 100 ? 10.196 0.952 5.530 1.00 93.56 100 VAL A CA 1
ATOM 823 C C . VAL A 1 100 ? 9.875 -0.496 5.168 1.00 93.56 100 VAL A C 1
ATOM 825 O O . VAL A 1 100 ? 8.939 -0.734 4.405 1.00 93.56 100 VAL A O 1
ATOM 828 N N . ARG A 1 101 ? 10.576 -1.478 5.751 1.00 92.69 101 ARG A N 1
ATOM 829 C CA . ARG A 1 101 ? 10.284 -2.906 5.525 1.00 92.69 101 ARG A CA 1
ATOM 830 C C . ARG A 1 101 ? 8.859 -3.269 5.923 1.00 92.69 101 ARG A C 1
ATOM 832 O O . ARG A 1 101 ? 8.187 -3.953 5.160 1.00 92.69 101 ARG A O 1
ATOM 839 N N . LEU A 1 102 ? 8.375 -2.767 7.057 1.00 94.19 102 LEU A N 1
ATOM 840 C CA . LEU A 1 102 ? 6.994 -2.967 7.485 1.00 94.19 102 LEU A CA 1
ATOM 841 C C . LEU A 1 102 ? 5.997 -2.477 6.429 1.00 94.19 102 LEU A C 1
ATOM 843 O O . LEU A 1 102 ? 5.085 -3.210 6.048 1.00 94.19 102 LEU A O 1
ATOM 847 N N . TYR A 1 103 ? 6.179 -1.253 5.931 1.00 95.12 103 TYR A N 1
ATOM 848 C CA . TYR A 1 103 ? 5.301 -0.678 4.912 1.00 95.12 103 TYR A CA 1
ATOM 849 C C . TYR A 1 103 ? 5.375 -1.451 3.594 1.00 95.12 103 TYR A C 1
ATOM 851 O O . TYR A 1 103 ? 4.336 -1.722 3.002 1.00 95.12 103 TYR A O 1
ATOM 859 N N . ILE A 1 104 ? 6.569 -1.862 3.161 1.00 94.44 104 ILE A N 1
ATOM 860 C CA . ILE A 1 104 ? 6.772 -2.731 1.990 1.00 94.44 104 ILE A CA 1
ATOM 861 C C . ILE A 1 104 ? 5.980 -4.035 2.144 1.00 94.44 104 ILE A C 1
ATOM 863 O O . ILE A 1 104 ? 5.272 -4.438 1.219 1.00 94.44 104 ILE A O 1
ATOM 867 N N . THR A 1 105 ? 6.036 -4.656 3.323 1.00 93.25 105 THR A N 1
ATOM 868 C CA . THR A 1 105 ? 5.309 -5.893 3.617 1.00 93.25 105 THR A CA 1
ATOM 869 C C . THR A 1 105 ? 3.797 -5.681 3.616 1.00 93.25 105 THR A C 1
ATOM 871 O O . THR A 1 105 ? 3.079 -6.450 2.975 1.00 93.25 105 THR A O 1
ATOM 874 N N . ILE A 1 106 ? 3.293 -4.627 4.267 1.00 93.94 106 ILE A N 1
ATOM 875 C CA . ILE A 1 106 ? 1.858 -4.283 4.295 1.00 93.94 106 ILE A CA 1
ATOM 876 C C . ILE A 1 106 ? 1.340 -3.961 2.889 1.00 93.94 106 ILE A C 1
ATOM 878 O O . ILE A 1 106 ? 0.239 -4.364 2.518 1.00 93.94 106 ILE A O 1
ATOM 882 N N . LEU A 1 107 ? 2.149 -3.267 2.091 1.00 94.75 107 LEU A N 1
ATOM 883 C CA . LEU A 1 107 ? 1.861 -2.945 0.698 1.00 94.75 107 LEU A CA 1
ATOM 884 C C . LEU A 1 107 ? 2.065 -4.124 -0.252 1.00 94.75 107 LEU A C 1
ATOM 886 O O . LEU A 1 107 ? 1.864 -3.944 -1.452 1.00 94.75 107 LEU A O 1
ATOM 890 N N . ASP A 1 108 ? 2.429 -5.301 0.260 1.00 93.56 108 ASP A N 1
ATOM 891 C CA . ASP A 1 108 ? 2.593 -6.520 -0.528 1.00 93.56 108 ASP A CA 1
ATOM 892 C C . ASP A 1 108 ? 3.523 -6.315 -1.734 1.00 93.56 108 ASP A C 1
ATOM 894 O O . ASP A 1 108 ? 3.240 -6.749 -2.851 1.00 93.56 108 ASP A O 1
ATOM 898 N N . ALA A 1 109 ? 4.598 -5.551 -1.518 1.00 94.56 109 ALA A N 1
ATOM 899 C CA . ALA A 1 109 ? 5.480 -5.144 -2.595 1.00 94.56 109 ALA A CA 1
ATOM 900 C C . ALA A 1 109 ? 6.384 -6.300 -3.025 1.00 94.56 109 ALA A C 1
ATOM 902 O O . ALA A 1 109 ? 7.013 -6.954 -2.190 1.00 94.56 109 ALA A O 1
ATOM 903 N N . LYS A 1 110 ? 6.547 -6.479 -4.335 1.00 95.31 110 LYS A N 1
ATOM 904 C CA . LYS A 1 110 ? 7.593 -7.345 -4.876 1.00 95.31 110 LYS A CA 1
ATOM 905 C C . LYS A 1 110 ? 8.868 -6.537 -5.109 1.00 95.31 110 LYS A C 1
ATOM 907 O O . LYS A 1 110 ? 8.866 -5.537 -5.828 1.00 95.31 110 LYS A O 1
ATOM 912 N N . ILE A 1 111 ? 9.960 -6.972 -4.491 1.00 95.19 111 ILE A N 1
ATOM 913 C CA . ILE A 1 111 ? 11.285 -6.394 -4.711 1.00 95.19 111 ILE A CA 1
ATOM 914 C C . ILE A 1 111 ? 11.864 -6.994 -5.990 1.00 95.19 111 ILE A C 1
ATOM 916 O O . ILE A 1 111 ? 11.909 -8.211 -6.116 1.00 95.19 111 ILE A O 1
ATOM 920 N N . CYS A 1 112 ? 12.312 -6.145 -6.910 1.00 95.25 112 CYS A N 1
ATOM 921 C CA . CYS A 1 112 ? 12.966 -6.547 -8.149 1.00 95.25 112 CYS A CA 1
ATOM 922 C C . CYS A 1 112 ? 14.360 -5.912 -8.224 1.00 95.25 112 CYS A C 1
ATOM 924 O O . CYS A 1 112 ? 14.530 -4.732 -7.910 1.00 95.25 112 CYS A O 1
ATOM 926 N N . LEU A 1 113 ? 15.363 -6.671 -8.658 1.00 93.62 113 LEU A N 1
ATOM 927 C CA . LEU A 1 113 ? 16.749 -6.204 -8.788 1.00 93.62 113 LEU A CA 1
ATOM 928 C C . LEU A 1 113 ? 17.045 -5.568 -10.156 1.00 93.62 113 LEU A C 1
ATOM 930 O O . LEU A 1 113 ? 18.104 -4.971 -10.346 1.00 93.62 113 LEU A O 1
ATOM 934 N N . GLY A 1 114 ? 16.110 -5.661 -11.105 1.00 91.75 114 GLY A N 1
ATOM 935 C CA . GLY A 1 114 ? 16.233 -5.064 -12.432 1.00 91.75 114 GLY A CA 1
ATOM 936 C C . GLY A 1 114 ? 14.960 -5.175 -13.271 1.00 91.75 114 GLY A C 1
ATOM 937 O O . GLY A 1 114 ? 13.960 -5.754 -12.843 1.00 91.75 114 GLY A O 1
ATOM 938 N N . LEU A 1 115 ? 15.010 -4.622 -14.488 1.00 91.25 115 LEU A N 1
ATOM 939 C CA . LEU A 1 115 ? 13.854 -4.548 -15.394 1.00 91.25 115 LEU A CA 1
ATOM 940 C C . LEU A 1 115 ? 13.387 -5.921 -15.894 1.00 91.25 115 LEU A C 1
ATOM 942 O O . LEU A 1 115 ? 12.187 -6.141 -16.011 1.00 91.25 115 LEU A O 1
ATOM 946 N N . SER A 1 116 ? 14.302 -6.869 -16.112 1.00 90.56 116 SER A N 1
ATOM 947 C CA . SER A 1 116 ? 13.935 -8.226 -16.539 1.00 90.56 116 SER A CA 1
ATOM 948 C C . SER A 1 116 ? 13.110 -8.964 -15.483 1.00 90.56 116 SER A C 1
ATOM 950 O O . SER A 1 116 ? 12.119 -9.613 -15.802 1.00 90.56 116 SER A O 1
ATOM 952 N N . GLU A 1 117 ? 13.477 -8.832 -14.206 1.00 93.31 117 GLU A N 1
ATOM 953 C CA . GLU A 1 117 ? 12.711 -9.427 -13.109 1.00 93.31 117 GLU A CA 1
ATOM 954 C C . GLU A 1 117 ? 11.348 -8.747 -12.949 1.00 93.31 117 GLU A C 1
ATOM 956 O O . GLU A 1 117 ? 10.341 -9.419 -12.714 1.00 93.31 117 GLU A O 1
ATOM 961 N N . LEU A 1 118 ? 11.297 -7.422 -13.124 1.00 93.56 118 LEU A N 1
ATOM 962 C CA . LEU A 1 118 ? 10.042 -6.679 -13.152 1.00 93.56 118 LEU A CA 1
ATOM 963 C C . LEU A 1 118 ? 9.125 -7.182 -14.273 1.00 93.56 118 LEU A C 1
ATOM 965 O O . LEU A 1 118 ? 7.953 -7.433 -14.014 1.00 93.56 118 LEU A O 1
ATOM 969 N N . PHE A 1 119 ? 9.649 -7.377 -15.485 1.00 90.81 119 PHE A N 1
ATOM 970 C CA . PHE A 1 119 ? 8.889 -7.883 -16.629 1.00 90.81 119 PHE A CA 1
ATOM 971 C C . PHE A 1 119 ? 8.286 -9.263 -16.355 1.00 90.81 119 PHE A C 1
ATOM 973 O O . PHE A 1 119 ? 7.071 -9.431 -16.453 1.00 90.81 119 PHE A O 1
ATOM 980 N N . ILE A 1 120 ? 9.109 -10.223 -15.915 1.00 90.88 120 ILE A N 1
ATOM 981 C CA . ILE A 1 120 ? 8.645 -11.569 -15.536 1.00 90.88 120 ILE A CA 1
ATOM 982 C C . ILE A 1 120 ? 7.546 -11.467 -14.478 1.00 90.88 120 ILE A C 1
ATOM 984 O O . ILE A 1 120 ? 6.512 -12.122 -14.560 1.00 90.88 120 ILE A O 1
ATOM 988 N N . SER A 1 121 ? 7.755 -10.606 -13.484 1.00 92.06 121 SER A N 1
ATOM 989 C CA . SER A 1 121 ? 6.808 -10.429 -12.394 1.00 92.06 121 SER A CA 1
ATOM 990 C C . SER A 1 121 ? 5.482 -9.851 -12.859 1.00 92.06 121 SER A C 1
ATOM 992 O O . SER A 1 121 ? 4.439 -10.328 -12.426 1.00 92.06 121 SER A O 1
ATOM 994 N N . ILE A 1 122 ? 5.507 -8.831 -13.711 1.00 91.19 122 ILE A N 1
ATOM 995 C CA . ILE A 1 122 ? 4.308 -8.183 -14.239 1.00 91.19 122 ILE A CA 1
ATOM 996 C C . ILE A 1 122 ? 3.464 -9.171 -15.040 1.00 91.19 122 ILE A C 1
ATOM 998 O O . ILE A 1 122 ? 2.247 -9.175 -14.870 1.00 91.19 122 ILE A O 1
ATOM 1002 N N . ASN A 1 123 ? 4.105 -10.041 -15.821 1.00 89.12 123 ASN A N 1
ATOM 1003 C CA . ASN A 1 123 ? 3.427 -11.012 -16.679 1.00 89.12 123 ASN A CA 1
ATOM 1004 C C . ASN A 1 123 ? 3.007 -12.306 -15.964 1.00 89.12 123 ASN A C 1
ATOM 1006 O O . ASN A 1 123 ? 2.337 -13.145 -16.559 1.00 89.12 123 ASN A O 1
ATOM 1010 N N . ASP A 1 124 ? 3.329 -12.462 -14.679 1.00 89.69 124 ASP A N 1
ATOM 1011 C CA . ASP A 1 124 ? 2.767 -13.534 -13.858 1.00 89.69 124 ASP A CA 1
ATOM 1012 C C . ASP A 1 124 ? 1.270 -13.281 -13.602 1.00 89.69 124 ASP A C 1
ATOM 1014 O O . ASP A 1 124 ? 0.893 -12.478 -12.740 1.00 89.69 124 ASP A O 1
ATOM 1018 N N . ILE A 1 125 ? 0.419 -13.969 -14.368 1.00 81.81 125 ILE A N 1
ATOM 1019 C CA . ILE A 1 125 ? -1.046 -13.873 -14.298 1.00 81.81 125 ILE A CA 1
ATOM 1020 C C . ILE A 1 125 ? -1.639 -14.483 -13.021 1.00 81.81 125 ILE A C 1
ATOM 1022 O O . ILE A 1 125 ? -2.776 -14.165 -12.665 1.00 81.81 125 ILE A O 1
ATOM 1026 N N . HIS A 1 126 ? -0.893 -15.350 -12.334 1.00 84.69 126 HIS A N 1
ATOM 1027 C CA . HIS A 1 126 ? -1.338 -16.014 -11.108 1.00 84.69 126 HIS A CA 1
ATOM 1028 C C . HIS A 1 126 ? -0.997 -15.200 -9.858 1.00 84.69 126 HIS A C 1
ATOM 1030 O O . HIS A 1 126 ? -1.566 -15.426 -8.790 1.00 84.69 126 HIS A O 1
ATOM 1036 N N . ALA A 1 127 ? -0.098 -14.224 -9.980 1.00 85.44 127 ALA A N 1
ATOM 1037 C CA . ALA A 1 127 ? 0.241 -13.344 -8.880 1.00 85.44 127 ALA A CA 1
ATOM 1038 C C . ALA A 1 127 ? -0.909 -12.376 -8.562 1.00 85.44 127 ALA A C 1
ATOM 1040 O O . ALA A 1 127 ? -1.252 -11.469 -9.329 1.00 85.44 127 ALA A O 1
ATOM 1041 N N . HIS A 1 128 ? -1.465 -12.532 -7.365 1.00 83.88 128 HIS A N 1
ATOM 1042 C CA . HIS A 1 128 ? -2.463 -11.636 -6.796 1.00 83.88 128 HIS A CA 1
ATOM 1043 C C . HIS A 1 128 ? -1.824 -10.719 -5.759 1.00 83.88 128 HIS A C 1
ATOM 1045 O O . HIS A 1 128 ? -0.882 -11.113 -5.079 1.00 83.88 128 HIS A O 1
ATOM 1051 N N . SER A 1 129 ? -2.344 -9.495 -5.638 1.00 88.56 129 SER A N 1
ATOM 1052 C CA . SER A 1 129 ? -1.933 -8.592 -4.566 1.00 88.56 129 SER A CA 1
ATOM 1053 C C . SER A 1 129 ? -2.999 -8.517 -3.490 1.00 88.56 129 SER A C 1
ATOM 1055 O O . SER A 1 129 ? -4.183 -8.339 -3.788 1.00 88.56 129 SER A O 1
ATOM 1057 N N . ILE A 1 130 ? -2.563 -8.611 -2.239 1.00 91.38 130 ILE A N 1
ATOM 1058 C CA . ILE A 1 130 ? -3.431 -8.458 -1.076 1.00 91.38 130 ILE A CA 1
ATOM 1059 C C . ILE A 1 130 ? -3.575 -6.958 -0.770 1.00 91.38 130 ILE A C 1
ATOM 1061 O O . ILE A 1 130 ? -2.564 -6.242 -0.727 1.00 91.38 130 ILE A O 1
ATOM 1065 N N . PRO A 1 131 ? -4.803 -6.443 -0.572 1.00 94.19 131 PRO A N 1
ATOM 1066 C CA . PRO A 1 131 ? -5.013 -5.063 -0.157 1.00 94.19 131 PRO A CA 1
ATOM 1067 C C . PRO A 1 131 ? -4.335 -4.756 1.192 1.00 94.19 131 PRO A C 1
ATOM 1069 O O . PRO A 1 131 ? -4.395 -5.580 2.108 1.00 94.19 131 PRO A O 1
ATOM 1072 N N . PRO A 1 132 ? -3.760 -3.555 1.384 1.00 94.75 132 PRO A N 1
ATOM 1073 C CA . PRO A 1 132 ? -3.075 -3.204 2.634 1.00 94.75 132 PRO A CA 1
ATOM 1074 C C . PRO A 1 132 ? -3.963 -3.321 3.886 1.00 94.75 132 PRO A C 1
ATOM 1076 O O . PRO A 1 132 ? -3.527 -3.816 4.925 1.00 94.75 132 PRO A O 1
ATOM 1079 N N . ALA A 1 133 ? -5.238 -2.934 3.773 1.00 95.94 133 ALA A N 1
ATOM 1080 C CA . ALA A 1 133 ? -6.214 -3.057 4.856 1.00 95.94 133 ALA A CA 1
ATOM 1081 C C . ALA A 1 133 ? -6.475 -4.519 5.259 1.00 95.94 133 ALA A C 1
ATOM 1083 O O . ALA A 1 133 ? -6.668 -4.798 6.441 1.00 95.94 133 ALA A O 1
ATOM 1084 N N . ASP A 1 134 ? -6.424 -5.452 4.305 1.00 95.50 134 ASP A N 1
ATOM 1085 C CA . ASP A 1 134 ? -6.614 -6.876 4.580 1.00 95.50 134 ASP A CA 1
ATOM 1086 C C . ASP A 1 134 ? -5.406 -7.451 5.327 1.00 95.50 134 ASP A C 1
ATOM 1088 O O . ASP A 1 134 ? -5.588 -8.207 6.280 1.00 95.50 134 ASP A O 1
ATOM 1092 N N . LYS A 1 135 ? -4.177 -7.026 4.994 1.00 93.75 135 LYS A N 1
ATOM 1093 C CA . LYS A 1 135 ? -2.989 -7.390 5.788 1.00 93.75 135 LYS A CA 1
ATOM 1094 C C . LYS A 1 135 ? -3.076 -6.878 7.225 1.00 93.75 135 LYS A C 1
ATOM 1096 O O . LYS A 1 135 ? -2.698 -7.597 8.152 1.00 93.75 135 LYS A O 1
ATOM 1101 N N . ILE A 1 136 ? -3.604 -5.670 7.426 1.00 95.75 136 ILE A N 1
ATOM 1102 C CA . ILE A 1 136 ? -3.834 -5.120 8.770 1.00 95.75 136 ILE A CA 1
ATOM 1103 C C . ILE A 1 136 ? -4.896 -5.932 9.513 1.00 95.75 136 ILE A C 1
ATOM 1105 O O . ILE A 1 136 ? -4.699 -6.297 10.673 1.00 95.75 136 ILE A O 1
ATOM 1109 N N . TYR A 1 137 ? -6.005 -6.250 8.847 1.00 96.94 137 TYR A N 1
ATOM 1110 C CA . TYR A 1 137 ? -7.081 -7.056 9.413 1.00 96.94 137 TYR A CA 1
ATOM 1111 C C . TYR A 1 137 ? -6.584 -8.437 9.863 1.00 96.94 137 TYR A C 1
ATOM 1113 O O . TYR A 1 137 ? -6.799 -8.808 11.015 1.00 96.94 137 TYR A O 1
ATOM 1121 N N . LEU A 1 138 ? -5.862 -9.163 9.003 1.00 94.62 138 LEU A N 1
ATOM 1122 C CA . LEU A 1 138 ? -5.340 -10.501 9.309 1.00 94.62 138 LEU A CA 1
ATOM 1123 C C . LEU A 1 138 ? -4.453 -10.515 10.561 1.00 94.62 138 LEU A C 1
ATOM 1125 O O . LEU A 1 138 ? -4.606 -11.389 11.411 1.00 94.62 138 LEU A O 1
ATOM 1129 N N . ALA A 1 139 ? -3.585 -9.514 10.710 1.00 94.06 139 ALA A N 1
ATOM 1130 C CA . ALA A 1 139 ? -2.671 -9.427 11.845 1.00 94.06 139 ALA A CA 1
ATOM 1131 C C . ALA A 1 139 ? -3.359 -9.043 13.167 1.00 94.06 139 ALA A C 1
ATOM 1133 O O . ALA A 1 139 ? -2.853 -9.345 14.245 1.00 94.06 139 ALA A O 1
ATOM 1134 N N . THR A 1 140 ? -4.505 -8.361 13.111 1.00 96.25 140 THR A N 1
ATOM 1135 C CA . THR A 1 140 ? -5.115 -7.729 14.295 1.00 96.25 140 THR A CA 1
ATOM 1136 C C . THR A 1 140 ? -6.430 -8.371 14.729 1.00 96.25 140 THR A C 1
ATOM 1138 O O . THR A 1 140 ? -6.837 -8.222 15.884 1.00 96.25 140 THR A O 1
ATOM 1141 N N . THR A 1 141 ? -7.098 -9.114 13.844 1.00 96.44 141 THR A N 1
ATOM 1142 C CA . THR A 1 141 ? -8.442 -9.638 14.105 1.00 96.44 141 THR A CA 1
ATOM 1143 C C . THR A 1 141 ? -8.466 -10.698 15.205 1.00 96.44 141 THR A C 1
ATOM 1145 O O . THR A 1 141 ? -9.295 -10.608 16.104 1.00 96.44 141 THR A O 1
ATOM 1148 N N . LEU A 1 142 ? -7.519 -11.642 15.220 1.00 93.69 142 LEU A N 1
ATOM 1149 C CA . LEU A 1 142 ? -7.506 -12.722 16.216 1.00 93.69 142 LEU A CA 1
ATOM 1150 C C . LEU A 1 142 ? -7.187 -12.217 17.627 1.00 93.69 142 LEU A C 1
ATOM 1152 O O . LEU A 1 142 ? -7.776 -12.681 18.597 1.00 93.69 142 LEU A O 1
ATOM 1156 N N . LYS A 1 143 ? -6.266 -11.255 17.738 1.00 94.50 143 LYS A N 1
ATOM 1157 C CA . LYS A 1 143 ? -5.776 -10.756 19.029 1.00 94.50 143 LYS A CA 1
ATOM 1158 C C . LYS A 1 143 ? -6.677 -9.680 19.632 1.00 94.50 143 LYS A C 1
ATOM 1160 O O . LYS A 1 143 ? -6.887 -9.666 20.839 1.00 94.50 143 LYS A O 1
ATOM 1165 N N . PHE A 1 144 ? -7.209 -8.783 18.803 1.00 96.50 144 PHE A N 1
ATOM 1166 C CA . PHE A 1 144 ? -7.942 -7.600 19.269 1.00 96.50 144 PHE A CA 1
ATOM 1167 C C . PHE A 1 144 ? -9.392 -7.543 18.779 1.00 96.50 144 PHE A C 1
ATOM 1169 O O . PHE A 1 144 ? -10.134 -6.638 19.155 1.00 96.50 144 PHE A O 1
ATOM 1176 N N . GLY A 1 145 ? -9.818 -8.459 17.908 1.00 97.12 145 GLY A N 1
ATOM 1177 C CA . GLY A 1 145 ? -11.159 -8.426 17.325 1.00 97.12 145 GLY A CA 1
ATOM 1178 C C . GLY A 1 145 ? -11.387 -7.238 16.388 1.00 97.12 145 GLY A C 1
ATOM 1179 O O . GLY A 1 145 ? -12.526 -6.782 16.260 1.00 97.12 145 GLY A O 1
ATOM 1180 N N . ILE A 1 146 ? -10.334 -6.687 15.768 1.00 98.19 146 ILE A N 1
ATOM 1181 C CA . ILE A 1 146 ? -10.459 -5.608 14.773 1.00 98.19 146 ILE A CA 1
ATOM 1182 C C . ILE A 1 146 ? -11.279 -6.107 13.574 1.00 98.19 146 ILE A C 1
ATOM 1184 O O . ILE A 1 146 ? -11.041 -7.208 13.069 1.00 98.19 146 ILE A O 1
ATOM 1188 N N . THR A 1 147 ? -12.269 -5.317 13.141 1.00 98.00 147 THR A N 1
ATOM 1189 C CA . THR A 1 147 ? -13.100 -5.630 11.961 1.00 98.00 147 THR A CA 1
ATOM 1190 C C . THR A 1 147 ? -12.451 -5.140 10.668 1.00 98.00 147 THR A C 1
ATOM 1192 O O . THR A 1 147 ? -11.512 -4.345 10.693 1.00 98.00 147 THR A O 1
ATOM 1195 N N . LYS A 1 148 ? -12.968 -5.574 9.513 1.00 96.69 148 LYS A N 1
ATOM 1196 C CA . LYS A 1 148 ? -12.472 -5.111 8.207 1.00 96.69 148 LYS A CA 1
ATOM 1197 C C . LYS A 1 148 ? -12.648 -3.603 8.014 1.00 96.69 148 LYS A C 1
ATOM 1199 O O . LYS A 1 148 ? -11.763 -2.942 7.479 1.00 96.69 148 LYS A O 1
ATOM 1204 N N . GLU A 1 149 ? -13.756 -3.040 8.487 1.00 96.31 149 GLU A N 1
ATOM 1205 C CA . GLU A 1 149 ? -14.028 -1.601 8.414 1.00 96.31 149 GLU A CA 1
ATOM 1206 C C . GLU A 1 149 ? -13.048 -0.815 9.287 1.00 96.31 149 GLU A C 1
ATOM 1208 O O . GLU A 1 149 ? -12.488 0.189 8.851 1.00 96.31 149 GLU A O 1
ATOM 1213 N N . GLU A 1 150 ? -12.795 -1.297 10.505 1.00 97.81 150 GLU A N 1
ATOM 1214 C CA . GLU A 1 150 ? -11.816 -0.697 11.413 1.00 97.81 150 GLU A CA 1
ATOM 1215 C C . GLU A 1 150 ? -10.399 -0.781 10.827 1.00 97.81 150 GLU A C 1
ATOM 1217 O O . GLU A 1 150 ? -9.690 0.223 10.816 1.00 97.81 150 GLU A O 1
ATOM 1222 N N . ALA A 1 151 ? -10.011 -1.929 10.263 1.00 97.25 151 ALA A N 1
ATOM 1223 C CA . ALA A 1 151 ? -8.728 -2.101 9.584 1.00 97.25 151 ALA A CA 1
ATOM 1224 C C . ALA A 1 151 ? -8.585 -1.182 8.361 1.00 97.25 151 ALA A C 1
ATOM 1226 O O . ALA A 1 151 ? -7.517 -0.616 8.147 1.00 97.25 151 ALA A O 1
ATOM 1227 N N . SER A 1 152 ? -9.657 -0.966 7.591 1.00 96.25 152 SER A N 1
ATOM 1228 C CA . SER A 1 152 ? -9.670 -0.012 6.475 1.00 96.25 152 SER A CA 1
ATOM 1229 C C . SER A 1 152 ? -9.452 1.430 6.945 1.00 96.25 152 SER A C 1
ATOM 1231 O O . SER A 1 152 ? -8.655 2.160 6.352 1.00 96.25 152 SER A O 1
ATOM 1233 N N . VAL A 1 153 ? -10.098 1.840 8.042 1.00 97.19 153 VAL A N 1
ATOM 1234 C CA . VAL A 1 153 ? -9.876 3.164 8.646 1.00 97.19 153 VAL A CA 1
ATOM 1235 C C . VAL A 1 153 ? -8.441 3.295 9.163 1.00 97.19 153 VAL A C 1
ATOM 1237 O O . VAL A 1 153 ? -7.781 4.284 8.855 1.00 97.19 153 VAL A O 1
ATOM 1240 N N . ILE A 1 154 ? -7.928 2.293 9.882 1.00 97.06 154 ILE A N 1
ATOM 1241 C CA . ILE A 1 154 ? -6.542 2.266 10.379 1.00 97.06 154 ILE A CA 1
ATOM 1242 C C . ILE A 1 154 ? -5.546 2.344 9.217 1.00 97.06 154 ILE A C 1
ATOM 1244 O O . ILE A 1 154 ? -4.602 3.125 9.276 1.00 97.06 154 ILE A O 1
ATOM 1248 N N . CYS A 1 155 ? -5.779 1.600 8.137 1.00 96.62 155 CYS A N 1
ATOM 1249 C CA . CYS A 1 155 ? -4.966 1.639 6.925 1.00 96.62 155 CYS A CA 1
ATOM 1250 C C . CYS A 1 155 ? -4.878 3.058 6.348 1.00 96.62 155 CYS A C 1
ATOM 1252 O O . CYS A 1 155 ? -3.798 3.552 6.030 1.00 96.62 155 CYS A O 1
ATOM 1254 N N . LEU A 1 156 ? -6.011 3.752 6.253 1.00 95.38 156 LEU A N 1
ATOM 1255 C CA . LEU A 1 156 ? -6.042 5.134 5.785 1.00 95.38 156 LEU A CA 1
ATOM 1256 C C . LEU A 1 156 ? -5.392 6.108 6.781 1.00 95.38 156 LEU A C 1
ATOM 1258 O O . LEU A 1 156 ? -4.734 7.053 6.349 1.00 95.38 156 LEU A O 1
ATOM 1262 N N . MET A 1 157 ? -5.486 5.865 8.091 1.00 96.12 157 MET A N 1
ATOM 1263 C CA . MET A 1 157 ? -4.730 6.630 9.093 1.00 96.12 157 MET A CA 1
ATOM 1264 C C . MET A 1 157 ? -3.219 6.428 8.932 1.00 96.12 157 MET A C 1
ATOM 1266 O O . MET A 1 157 ? -2.464 7.394 9.014 1.00 96.12 157 MET A O 1
ATOM 1270 N N . MET A 1 158 ? -2.774 5.202 8.636 1.00 94.81 158 MET A N 1
ATOM 1271 C CA . MET A 1 158 ? -1.367 4.896 8.352 1.00 94.81 158 MET A CA 1
ATOM 1272 C C . MET A 1 158 ? -0.854 5.614 7.104 1.00 94.81 158 MET A C 1
ATOM 1274 O O . MET A 1 158 ? 0.322 5.939 7.052 1.00 94.81 158 MET A O 1
ATOM 1278 N N . SER A 1 159 ? -1.721 5.951 6.141 1.00 92.81 159 SER A N 1
ATOM 1279 C CA . SER A 1 159 ? -1.356 6.809 5.003 1.00 92.81 159 SER A CA 1
ATOM 1280 C C . SER A 1 159 ? -1.093 8.279 5.380 1.00 92.81 159 SER A C 1
ATOM 1282 O O . SER A 1 159 ? -0.815 9.095 4.503 1.00 92.81 159 SER A O 1
ATOM 1284 N N . GLY A 1 160 ? -1.248 8.656 6.653 1.00 91.06 160 GLY A N 1
ATOM 1285 C CA . GLY A 1 160 ? -1.144 10.040 7.121 1.00 91.06 160 GLY A CA 1
ATOM 1286 C C . GLY A 1 160 ? -2.356 10.909 6.767 1.00 91.06 160 GLY A C 1
ATOM 1287 O O . GLY A 1 160 ? -2.301 12.127 6.910 1.00 91.06 160 GLY A O 1
ATOM 1288 N N . SER A 1 161 ? -3.452 10.320 6.277 1.00 90.94 161 SER A N 1
ATOM 1289 C CA . SER A 1 161 ? -4.649 11.081 5.910 1.00 90.94 161 SER A CA 1
ATOM 1290 C C . SER A 1 161 ? -5.437 11.544 7.146 1.00 90.94 161 SER A C 1
ATOM 1292 O O . SER A 1 161 ? -5.719 10.733 8.034 1.00 90.94 161 SER A O 1
ATOM 1294 N N . PRO A 1 162 ? -5.861 12.822 7.211 1.00 92.50 162 PRO A N 1
ATOM 1295 C CA . PRO A 1 162 ? -6.730 13.301 8.280 1.00 92.50 162 PRO A CA 1
ATOM 1296 C C . PRO A 1 162 ? -8.102 12.623 8.205 1.00 92.50 162 PRO A C 1
ATOM 1298 O O . PRO A 1 162 ? -8.594 12.311 7.121 1.00 92.50 162 PRO A O 1
ATOM 1301 N N . LEU A 1 163 ? -8.769 12.452 9.353 1.00 95.25 163 LEU A N 1
ATOM 1302 C CA . LEU A 1 163 ? -10.045 11.722 9.445 1.00 95.25 163 LEU A CA 1
ATOM 1303 C C . LEU A 1 163 ? -11.137 12.274 8.511 1.00 95.25 163 LEU A C 1
ATOM 1305 O O . LEU A 1 163 ? -11.944 11.513 7.983 1.00 95.25 163 LEU A O 1
ATOM 1309 N N . SER A 1 164 ? -11.136 13.584 8.258 1.00 93.88 164 SER A N 1
ATOM 1310 C CA . SER A 1 164 ? -12.036 14.233 7.297 1.00 93.88 164 SER A CA 1
ATOM 1311 C C . SER A 1 164 ? -11.799 13.774 5.854 1.00 93.88 164 SER A C 1
ATOM 1313 O O . SER A 1 164 ? -12.757 13.589 5.105 1.00 93.88 164 SER A O 1
ATOM 1315 N N . GLN A 1 165 ? -10.545 13.545 5.457 1.00 90.44 165 GLN A N 1
ATOM 1316 C CA . GLN A 1 165 ? -10.205 12.980 4.151 1.00 90.44 165 GLN A CA 1
ATOM 1317 C C . GLN A 1 165 ? -10.555 11.491 4.094 1.00 90.44 165 GLN A C 1
ATOM 1319 O O . GLN A 1 165 ? -11.095 11.044 3.090 1.00 90.44 165 GLN A O 1
ATOM 1324 N N . ILE A 1 166 ? -10.331 10.741 5.179 1.00 93.62 166 ILE A N 1
ATOM 1325 C CA . ILE A 1 166 ? -10.733 9.326 5.278 1.00 93.62 166 ILE A CA 1
ATOM 1326 C C . ILE A 1 166 ? -12.242 9.180 5.047 1.00 93.62 166 ILE A C 1
ATOM 1328 O O . ILE A 1 166 ? -12.661 8.349 4.242 1.00 93.62 166 ILE A O 1
ATOM 1332 N N . ALA A 1 167 ? -13.049 10.027 5.693 1.00 93.38 167 ALA A N 1
ATOM 1333 C CA . ALA A 1 167 ? -14.501 10.047 5.526 1.00 93.38 167 ALA A CA 1
ATOM 1334 C C . ALA A 1 167 ? -14.906 10.265 4.057 1.00 93.38 167 ALA A C 1
ATOM 1336 O O . ALA A 1 167 ? -15.735 9.524 3.526 1.00 93.38 167 ALA A O 1
ATOM 1337 N N . LYS A 1 168 ? -14.257 11.223 3.376 1.00 89.69 168 LYS A N 1
ATOM 1338 C CA . LYS A 1 168 ? -14.452 11.482 1.939 1.00 89.69 168 LYS A CA 1
ATOM 1339 C C . LYS A 1 168 ? -14.062 10.274 1.081 1.00 89.69 168 LYS A C 1
ATOM 1341 O O . LYS A 1 168 ? -14.852 9.865 0.234 1.00 89.69 168 LYS A O 1
ATOM 1346 N N . SER A 1 169 ? -12.894 9.677 1.322 1.00 86.50 169 SER A N 1
ATOM 1347 C CA . SER A 1 169 ? -12.404 8.507 0.577 1.00 86.50 169 SER A CA 1
ATOM 1348 C C . SER A 1 169 ? -13.332 7.299 0.719 1.00 86.50 169 SER A C 1
ATOM 1350 O O . SER A 1 169 ? -13.604 6.614 -0.263 1.00 86.50 169 SER A O 1
ATOM 1352 N N . GLN A 1 170 ? -13.867 7.067 1.920 1.00 88.94 170 GLN A N 1
ATOM 1353 C CA . GLN A 1 170 ? -14.818 5.986 2.197 1.00 88.94 170 GLN A CA 1
ATOM 1354 C C . GLN A 1 170 ? -16.279 6.346 1.873 1.00 88.94 170 GLN A C 1
ATOM 1356 O O . GLN A 1 170 ? -17.163 5.513 2.072 1.00 88.94 170 GLN A O 1
ATOM 1361 N N . LYS A 1 171 ? -16.550 7.563 1.376 1.00 90.62 171 LYS A N 1
ATOM 1362 C CA . LYS A 1 171 ? -17.898 8.075 1.067 1.00 90.62 171 LYS A CA 1
ATOM 1363 C C . LYS A 1 171 ? -18.878 7.909 2.238 1.00 90.62 171 LYS A C 1
ATOM 1365 O O . LYS A 1 171 ? -19.993 7.422 2.064 1.00 90.62 171 LYS A O 1
ATOM 1370 N N . CYS A 1 172 ? -18.455 8.291 3.441 1.00 93.81 172 CYS A N 1
ATOM 1371 C CA . CYS A 1 172 ? -19.272 8.181 4.648 1.00 93.81 172 CYS A CA 1
ATOM 1372 C C . CYS A 1 172 ? -19.156 9.418 5.546 1.00 93.81 172 CYS A C 1
ATOM 1374 O O . CYS A 1 172 ? -18.296 10.276 5.345 1.00 93.81 172 CYS A O 1
ATOM 1376 N N . GLU A 1 173 ? -20.035 9.517 6.543 1.00 95.88 173 GLU A N 1
ATOM 1377 C CA . GLU A 1 173 ? -19.997 10.611 7.510 1.00 95.88 173 GLU A CA 1
ATOM 1378 C C . GLU A 1 173 ? -18.769 10.531 8.423 1.00 95.88 173 GLU A C 1
ATOM 1380 O O . GLU A 1 173 ? -18.367 9.456 8.875 1.00 95.88 173 GLU A O 1
ATOM 1385 N N . LEU A 1 174 ? -18.220 11.694 8.785 1.00 97.06 174 LEU A N 1
ATOM 1386 C CA . LEU A 1 174 ? -17.073 11.794 9.690 1.00 97.06 174 LEU A CA 1
ATOM 1387 C C . LEU A 1 174 ? -17.334 11.124 11.053 1.00 97.06 174 LEU A C 1
ATOM 1389 O O . LEU A 1 174 ? -16.440 10.488 11.611 1.00 97.06 174 LEU A O 1
ATOM 1393 N N . ASN A 1 175 ? -18.571 11.183 11.556 1.00 97.31 175 ASN A N 1
ATOM 1394 C CA . ASN A 1 175 ? -18.971 10.512 12.798 1.00 97.31 175 ASN A CA 1
ATOM 1395 C C . ASN A 1 175 ? -18.777 8.993 12.733 1.00 97.31 175 ASN A C 1
ATOM 1397 O O . ASN A 1 175 ? -18.380 8.377 13.724 1.00 97.31 175 ASN A O 1
ATOM 1401 N N . LYS A 1 176 ? -18.986 8.387 11.559 1.00 97.12 176 LYS A N 1
ATOM 1402 C CA . LYS A 1 176 ? -18.755 6.957 11.350 1.00 97.12 176 LYS A CA 1
ATOM 1403 C C . LYS A 1 176 ? -17.266 6.619 11.445 1.00 97.12 176 LYS A C 1
ATOM 1405 O O . LYS A 1 176 ? -16.905 5.638 12.090 1.00 97.12 176 LYS A O 1
ATOM 1410 N N . ILE A 1 177 ? -16.394 7.463 10.889 1.00 97.75 177 ILE A N 1
ATOM 1411 C CA . ILE A 1 177 ? -14.938 7.311 11.037 1.00 97.75 177 ILE A CA 1
ATOM 1412 C C . ILE A 1 177 ? -14.530 7.418 12.509 1.00 97.75 177 ILE A C 1
ATOM 1414 O O . ILE A 1 177 ? -13.831 6.541 13.014 1.00 97.75 177 ILE A O 1
ATOM 1418 N N . HIS A 1 178 ? -15.020 8.431 13.231 1.00 97.38 178 HIS A N 1
ATOM 1419 C CA . HIS A 1 178 ? -14.753 8.572 14.666 1.00 97.38 178 HIS A CA 1
ATOM 1420 C C . HIS A 1 178 ? -15.224 7.362 15.473 1.00 97.38 178 HIS A C 1
ATOM 1422 O O . HIS A 1 178 ? -14.505 6.914 16.368 1.00 97.38 178 HIS A O 1
ATOM 1428 N N . TYR A 1 179 ? -16.390 6.810 15.139 1.00 97.88 179 TYR A N 1
ATOM 1429 C CA . TYR A 1 179 ? -16.915 5.597 15.755 1.00 97.88 179 TYR A CA 1
ATOM 1430 C C . TYR A 1 179 ? -15.981 4.397 15.541 1.00 97.88 179 TYR A C 1
ATOM 1432 O O . TYR A 1 179 ? -15.6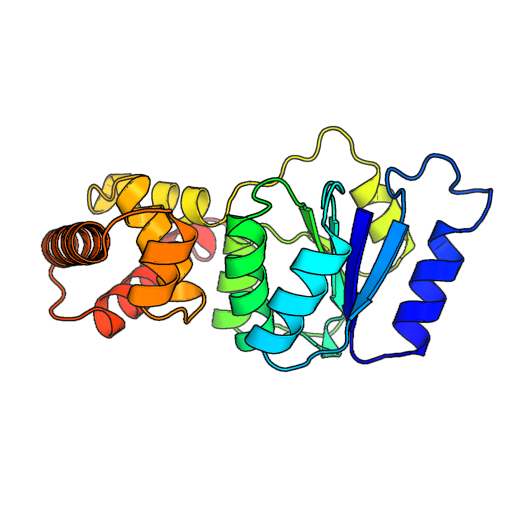23 3.726 16.511 1.00 97.88 179 TYR A O 1
ATOM 1440 N N . HIS A 1 180 ? -15.513 4.162 14.310 1.00 97.94 180 HIS A N 1
ATOM 1441 C CA . HIS A 1 180 ? -14.548 3.095 14.022 1.00 97.94 180 HIS A CA 1
ATOM 1442 C C . HIS A 1 180 ? -13.221 3.297 14.771 1.00 97.94 180 HIS A C 1
ATOM 1444 O O . HIS A 1 180 ? -12.736 2.363 15.411 1.00 97.94 180 HIS A O 1
ATOM 1450 N N . CYS A 1 181 ? -12.674 4.519 14.787 1.00 97.38 181 CYS A N 1
ATOM 1451 C CA . CYS A 1 181 ? -11.473 4.834 15.564 1.00 97.38 181 CYS A CA 1
ATOM 1452 C C . CYS A 1 181 ? -11.681 4.591 17.067 1.00 97.38 181 CYS A C 1
ATOM 1454 O O . CYS A 1 181 ? -10.810 4.035 17.726 1.00 97.38 181 CYS A O 1
ATOM 1456 N N . ALA A 1 182 ? -12.818 5.002 17.637 1.00 97.94 182 ALA A N 1
ATOM 1457 C CA . ALA A 1 182 ? -13.117 4.800 19.054 1.00 97.94 182 ALA A CA 1
ATOM 1458 C C . ALA A 1 182 ? -13.226 3.312 19.412 1.00 97.94 182 ALA A C 1
ATOM 1460 O O . ALA A 1 182 ? -12.669 2.883 20.420 1.00 97.94 182 ALA A O 1
ATOM 1461 N N . ARG A 1 183 ? -13.874 2.504 18.566 1.00 98.31 183 ARG A N 1
ATOM 1462 C CA . ARG A 1 183 ? -13.958 1.053 18.772 1.00 98.31 183 ARG A CA 1
ATOM 1463 C C . ARG A 1 183 ? -12.600 0.374 18.701 1.00 98.31 183 ARG A C 1
ATOM 1465 O O . ARG A 1 183 ? -12.284 -0.398 19.601 1.00 98.31 183 ARG A O 1
ATOM 1472 N N . ALA A 1 184 ? -11.797 0.686 17.684 1.00 98.12 184 ALA A N 1
ATOM 1473 C CA . ALA A 1 184 ? -10.441 0.158 17.567 1.00 98.12 184 ALA A CA 1
ATOM 1474 C C . ALA A 1 184 ? -9.589 0.540 18.789 1.00 98.12 184 ALA A C 1
ATOM 1476 O O . ALA A 1 184 ? -8.934 -0.316 19.381 1.00 98.12 184 ALA A O 1
ATOM 1477 N N . ARG A 1 185 ? -9.677 1.803 19.232 1.00 98.06 185 ARG A N 1
ATOM 1478 C CA . ARG A 1 185 ? -8.992 2.277 20.439 1.00 98.06 185 ARG A CA 1
ATOM 1479 C C . ARG A 1 185 ? -9.409 1.518 21.694 1.00 98.06 185 ARG A C 1
ATOM 1481 O O . ARG A 1 185 ? -8.543 1.101 22.452 1.00 98.06 185 ARG A O 1
ATOM 1488 N N . ASN A 1 186 ? -10.708 1.294 21.883 1.00 98.00 186 ASN A N 1
ATOM 1489 C CA . ASN A 1 186 ? -11.226 0.547 23.030 1.00 98.00 186 ASN A CA 1
ATOM 1490 C C . ASN A 1 186 ? -10.760 -0.915 23.014 1.00 98.00 186 ASN A C 1
ATOM 1492 O O . ASN A 1 186 ? -10.330 -1.426 24.043 1.00 98.00 186 ASN A O 1
ATOM 1496 N N . LYS A 1 187 ? -10.790 -1.572 21.847 1.00 98.06 187 LYS A N 1
ATOM 1497 C CA . LYS A 1 187 ? -10.319 -2.957 21.676 1.00 98.06 187 LYS A CA 1
ATOM 1498 C C . LYS A 1 187 ? -8.834 -3.116 21.998 1.00 98.06 187 LYS A C 1
ATOM 1500 O O . LYS A 1 187 ? -8.442 -4.106 22.605 1.00 98.06 187 LYS A O 1
ATOM 1505 N N . MET A 1 188 ? -8.023 -2.133 21.615 1.00 96.50 188 MET A N 1
ATOM 1506 C CA . MET A 1 188 ? -6.576 -2.139 21.846 1.00 96.50 188 MET A CA 1
ATOM 1507 C C . MET A 1 188 ? -6.150 -1.395 23.123 1.00 96.50 188 MET A C 1
ATOM 1509 O O . MET A 1 188 ? -4.959 -1.284 23.389 1.00 96.50 188 MET A O 1
ATOM 1513 N N . GLN A 1 189 ? -7.106 -0.890 23.909 1.00 96.56 189 GLN A N 1
ATOM 1514 C CA . GLN A 1 189 ? -6.888 -0.164 25.168 1.00 96.56 189 GLN A CA 1
ATOM 1515 C C . GLN A 1 189 ? -5.948 1.053 25.048 1.00 96.56 189 GLN A C 1
ATOM 1517 O O . GLN A 1 189 ? -5.143 1.332 25.937 1.00 96.56 189 GLN A O 1
ATOM 1522 N N . VAL A 1 190 ? -6.061 1.818 23.958 1.00 97.12 190 VAL A N 1
ATOM 1523 C CA . VAL A 1 190 ? -5.240 3.021 23.713 1.00 97.12 190 VAL A CA 1
ATOM 1524 C C . VAL A 1 190 ? -6.063 4.307 23.778 1.00 97.12 190 VAL A C 1
ATOM 1526 O O . VAL A 1 190 ? -7.249 4.339 23.455 1.00 97.12 190 VAL A O 1
ATOM 1529 N N . LYS A 1 191 ? -5.420 5.402 24.198 1.00 94.50 191 LYS A N 1
ATOM 1530 C CA . LYS A 1 191 ? -6.103 6.670 24.508 1.00 94.50 191 LYS A CA 1
ATOM 1531 C C . LYS A 1 191 ? -6.409 7.506 23.268 1.00 94.50 191 LYS A C 1
ATOM 1533 O O . LYS A 1 191 ? -7.471 8.121 23.172 1.00 94.50 191 LYS A O 1
ATOM 1538 N N . ASP A 1 192 ? -5.510 7.503 22.295 1.00 96.06 192 ASP A N 1
ATOM 1539 C CA . ASP A 1 192 ? -5.558 8.380 21.130 1.00 96.06 192 ASP A CA 1
ATOM 1540 C C . ASP A 1 192 ? -5.150 7.652 19.840 1.00 96.06 192 ASP A C 1
ATOM 1542 O O . ASP A 1 192 ? -4.656 6.523 19.847 1.00 96.06 192 ASP A O 1
ATOM 1546 N N . ASN A 1 193 ? -5.393 8.318 18.715 1.00 95.19 193 ASN A N 1
ATOM 1547 C CA . ASN A 1 193 ? -5.175 7.772 17.382 1.00 95.19 193 ASN A CA 1
ATOM 1548 C C . ASN A 1 193 ? -3.690 7.603 17.020 1.00 95.19 193 ASN A C 1
ATOM 1550 O O . ASN A 1 193 ? -3.363 6.700 16.252 1.00 95.19 193 ASN A O 1
ATOM 1554 N N . ASN A 1 194 ? -2.790 8.419 17.573 1.00 94.69 194 ASN A N 1
ATOM 1555 C CA . ASN A 1 194 ? -1.356 8.280 17.313 1.00 94.69 194 ASN A CA 1
ATOM 1556 C C . ASN A 1 194 ? -0.817 7.040 18.029 1.00 94.69 194 ASN A C 1
ATOM 1558 O O . ASN A 1 194 ? -0.071 6.256 17.443 1.00 94.69 194 ASN A O 1
ATOM 1562 N N . THR A 1 195 ? -1.237 6.831 19.278 1.00 96.00 195 THR A N 1
ATOM 1563 C CA . THR A 1 195 ? -0.903 5.626 20.044 1.00 96.00 195 THR A CA 1
ATOM 1564 C C . THR A 1 195 ? -1.497 4.373 19.396 1.00 96.00 195 THR A C 1
ATOM 1566 O O . THR A 1 195 ? -0.809 3.358 19.316 1.00 96.00 195 THR A O 1
ATOM 1569 N N . LEU A 1 196 ? -2.719 4.454 18.849 1.00 96.81 196 LEU A N 1
ATOM 1570 C CA . LEU A 1 196 ? -3.319 3.366 18.068 1.00 96.81 196 LEU A CA 1
ATOM 1571 C C . LEU A 1 196 ? -2.433 2.961 16.882 1.00 96.81 196 LEU A C 1
ATOM 1573 O O . LEU A 1 196 ? -2.099 1.789 16.751 1.00 96.81 196 LEU A O 1
ATOM 1577 N N . VAL A 1 197 ? -2.019 3.916 16.043 1.00 95.44 197 VAL A N 1
ATOM 1578 C CA . VAL A 1 197 ? -1.181 3.630 14.862 1.00 95.44 197 VAL A CA 1
ATOM 1579 C C . VAL A 1 197 ? 0.176 3.048 15.264 1.00 95.44 197 VAL A C 1
ATOM 1581 O O . VAL A 1 197 ? 0.629 2.082 14.656 1.00 95.44 197 VAL A O 1
ATOM 1584 N N . LYS A 1 198 ? 0.809 3.577 16.319 1.00 94.25 198 LYS A N 1
ATOM 1585 C CA . LYS A 1 198 ? 2.078 3.034 16.835 1.00 94.25 198 LYS A CA 1
ATOM 1586 C C . LYS A 1 198 ? 1.938 1.590 17.314 1.00 94.25 198 LYS A C 1
ATOM 1588 O O . LYS A 1 198 ? 2.796 0.766 17.011 1.00 94.25 198 LYS A O 1
ATOM 1593 N N . LEU A 1 199 ? 0.862 1.281 18.038 1.00 95.25 199 LEU A N 1
ATOM 1594 C CA . LEU A 1 199 ? 0.607 -0.078 18.502 1.00 95.25 199 LEU A CA 1
ATOM 1595 C C . LEU A 1 199 ? 0.340 -1.016 17.321 1.00 95.25 199 LEU A C 1
ATOM 1597 O O . LEU A 1 199 ? 0.928 -2.087 17.261 1.00 95.25 199 LEU A O 1
ATOM 1601 N N . ILE A 1 200 ? -0.454 -0.582 16.339 1.00 95.31 200 ILE A N 1
ATOM 1602 C CA . ILE A 1 200 ? -0.667 -1.329 15.094 1.00 95.31 200 ILE A CA 1
ATOM 1603 C C . ILE A 1 200 ? 0.662 -1.611 14.382 1.00 95.31 200 ILE A C 1
ATOM 1605 O O . ILE A 1 200 ? 0.882 -2.746 13.976 1.00 95.31 200 ILE A O 1
ATOM 1609 N N . HIS A 1 201 ? 1.579 -0.642 14.274 1.00 94.00 201 HIS A N 1
ATOM 1610 C CA . HIS A 1 201 ? 2.902 -0.899 13.692 1.00 94.00 201 HIS A CA 1
ATOM 1611 C C . HIS A 1 201 ? 3.658 -2.007 14.439 1.00 94.00 201 HIS A C 1
ATOM 1613 O O . HIS A 1 201 ? 4.184 -2.914 13.801 1.00 94.00 201 HIS A O 1
ATOM 1619 N N . SER A 1 202 ? 3.677 -1.962 15.774 1.00 92.44 202 SER A N 1
ATOM 1620 C CA . SER A 1 202 ? 4.330 -2.981 16.610 1.00 92.44 202 SER A CA 1
ATOM 1621 C C . SER A 1 202 ? 3.727 -4.378 16.405 1.00 92.44 202 SER A C 1
ATOM 1623 O O . SER A 1 202 ? 4.441 -5.373 16.269 1.00 92.44 202 SER A O 1
ATOM 1625 N N . GLU A 1 203 ? 2.399 -4.455 16.322 1.00 93.38 203 GLU A N 1
ATOM 1626 C CA . GLU A 1 203 ? 1.680 -5.709 16.088 1.00 93.38 203 GLU A CA 1
ATOM 1627 C C . GLU A 1 203 ? 1.947 -6.264 14.687 1.00 93.38 203 GLU A C 1
ATOM 1629 O O . GLU A 1 203 ? 2.165 -7.462 14.527 1.00 93.38 203 GLU A O 1
ATOM 1634 N N . LEU A 1 204 ? 2.004 -5.399 13.674 1.00 93.62 204 LEU A N 1
ATOM 1635 C CA . LEU A 1 204 ? 2.320 -5.799 12.306 1.00 93.62 204 LEU A CA 1
ATOM 1636 C C . LEU A 1 204 ? 3.777 -6.255 12.167 1.00 93.62 204 LEU A C 1
ATOM 1638 O O . LEU A 1 204 ? 4.027 -7.236 11.472 1.00 93.62 204 LEU A O 1
ATOM 1642 N N . LEU A 1 205 ? 4.725 -5.603 12.849 1.00 90.94 205 LEU A N 1
ATOM 1643 C CA . LEU A 1 205 ? 6.118 -6.061 12.918 1.00 90.94 205 LEU A CA 1
ATOM 1644 C C . LEU A 1 205 ? 6.203 -7.446 13.552 1.00 90.94 205 LEU A C 1
ATOM 1646 O O . LEU A 1 205 ? 6.822 -8.349 12.992 1.00 90.94 205 LEU A O 1
ATOM 1650 N N . SER A 1 206 ? 5.520 -7.633 14.679 1.00 89.12 206 SER A N 1
ATOM 1651 C CA . SER A 1 206 ? 5.486 -8.921 15.366 1.00 89.12 206 SER A CA 1
ATOM 1652 C C . SER A 1 206 ? 4.898 -10.007 14.467 1.00 89.12 206 SER A C 1
ATOM 1654 O O . SER A 1 206 ? 5.505 -11.058 14.301 1.00 89.12 206 SER A O 1
ATOM 1656 N N . TYR A 1 207 ? 3.762 -9.736 13.824 1.00 91.06 207 TYR A N 1
ATOM 1657 C CA . TYR A 1 207 ? 3.058 -10.704 12.985 1.00 91.06 207 TYR A CA 1
ATOM 1658 C C . TYR A 1 207 ? 3.822 -11.062 11.701 1.00 91.06 207 TYR A C 1
ATOM 1660 O O . TYR A 1 207 ? 3.909 -12.235 11.351 1.00 91.06 207 TYR A O 1
ATOM 1668 N N . TYR A 1 208 ? 4.379 -10.070 10.999 1.00 88.75 208 TYR A N 1
ATOM 1669 C CA . TYR A 1 208 ? 4.931 -10.261 9.654 1.00 88.75 208 TYR A CA 1
ATOM 1670 C C . TYR A 1 208 ? 6.451 -10.325 9.564 1.00 88.75 208 TYR A C 1
ATOM 1672 O O . TYR A 1 208 ? 6.945 -10.703 8.512 1.00 88.75 208 TYR A O 1
ATOM 1680 N N . MET A 1 209 ? 7.197 -9.896 10.582 1.00 77.75 209 MET A N 1
ATOM 1681 C CA . MET A 1 209 ? 8.665 -9.846 10.503 1.00 77.75 209 MET A CA 1
ATOM 1682 C C . MET A 1 209 ? 9.338 -10.827 11.460 1.00 77.75 209 MET A C 1
ATOM 1684 O O . MET A 1 209 ? 10.448 -11.267 11.173 1.00 77.75 209 MET A O 1
ATOM 1688 N N . ILE A 1 210 ? 8.681 -11.187 12.568 1.00 64.88 210 ILE A N 1
ATOM 1689 C CA . ILE A 1 210 ? 9.229 -12.127 13.557 1.00 64.88 210 ILE A CA 1
ATOM 1690 C C . ILE A 1 210 ? 8.801 -13.574 13.263 1.00 64.88 210 ILE A C 1
ATOM 1692 O O . ILE A 1 210 ? 9.580 -14.487 13.505 1.00 64.88 210 ILE A O 1
ATOM 1696 N N . TYR A 1 211 ? 7.613 -13.802 12.692 1.00 49.22 211 TYR A N 1
ATOM 1697 C CA . TYR A 1 211 ? 7.103 -15.158 12.411 1.00 49.22 211 TYR A CA 1
ATOM 1698 C C . TYR A 1 211 ? 7.377 -15.683 10.990 1.00 49.22 211 TYR A C 1
ATOM 1700 O O . TYR A 1 211 ? 6.957 -16.790 10.664 1.00 49.22 211 TYR A O 1
ATOM 1708 N N . THR A 1 212 ? 8.061 -14.917 10.135 1.00 45.38 212 THR A N 1
ATOM 1709 C CA . THR A 1 212 ? 8.423 -15.328 8.761 1.00 45.38 212 THR A CA 1
ATOM 1710 C C . THR A 1 212 ? 9.935 -15.482 8.548 1.00 45.38 212 THR A C 1
ATOM 1712 O O . THR A 1 212 ? 10.394 -15.431 7.406 1.00 45.38 212 THR A O 1
ATOM 1715 N N . GLN A 1 213 ? 10.707 -15.631 9.627 1.00 36.78 213 GLN A N 1
ATOM 1716 C CA . GLN A 1 213 ? 12.093 -16.119 9.600 1.00 36.78 213 GLN A CA 1
ATOM 1717 C C . GLN A 1 213 ? 12.128 -17.564 10.089 1.00 36.78 213 GLN A C 1
ATOM 1719 O O . GLN A 1 213 ? 12.963 -18.323 9.554 1.00 36.78 213 GLN A O 1
#

Organism: NCBI:txid83655

Foldseek 3Di:
DEEEEDPDPVVLVVLVVVCPDPVNVVFPDPDYHYDYLDDLVVVVVVCCVVCPVHQQAEYEYEPVSQDLLVLLSLLLVCLVRVFHAYEYQDDPPDDDDLLSVLSCVLQQYHYDPDSVRVSVVRSPPVDTTGGSLVLLCVLDCVQQVQDSVLSLLLSNVSSVDDLVVSCVSVVHDSVVSVVSQVSLCVSVVHDDSVVSNVVSSVSSCVRPVVVPD